Protein AF-A0A174TCC6-F1 (afdb_monomer)

pLDDT: mean 84.64, std 13.44, range [35.47, 97.88]

Nearest PDB structures (foldseek):
  8btk-assembly1_BS  TM=2.801E-01  e=3.311E-01  Oryctolagus cuniculus
  1wr2-assembly1_A  TM=2.399E-01  e=1.224E+00  Pyrococcus horikoshii OT3
  7bqx-assembly1_5  TM=3.306E-01  e=7.983E+00  Human herpesvirus 4 strain B95-8

Solvent-accessible surface area (backbone atoms only — not comparable to full-atom values): 10602 Å² total; per-residue (Å²): 144,73,62,69,66,56,52,54,51,49,55,50,49,54,50,53,50,55,52,49,53,52,51,51,59,67,66,42,86,86,60,52,86,79,55,47,64,57,47,52,52,54,44,51,55,48,34,35,75,72,63,78,37,78,75,85,66,46,51,38,35,44,38,27,38,45,27,50,76,91,37,78,51,90,67,71,50,74,44,72,22,74,46,73,69,54,31,50,55,53,47,52,52,54,48,52,55,51,46,44,72,76,41,72,90,57,93,71,64,67,53,75,44,75,54,83,48,92,79,46,43,32,31,36,32,41,38,34,23,78,92,76,71,44,75,50,80,46,76,42,61,47,67,65,61,43,48,53,54,41,62,66,45,56,82,71,31,44,31,40,37,36,30,39,22,45,30,94,88,23,53,80,19,60,72,44,75,48,72,61,83,76,76,83,124

Radius of gyration: 23.45 Å; Cα contacts (8 Å, |Δi|>4): 254; chains: 1; bounding box: 63×39×65 Å

Sequence (185 aa):
MTNTNNFIELNRRYLIDDMIDSIELCLSHHIDKQTRPKLYNELSEKLCKWGVTKRSIPLIEYCFKLYINDKACFGNFNVKAENVEEAYDVAYTTLASKLSGILPNIDIPYYVEAVNEEGYPRYRVLSYNSEKDEKECFITSDHTEARVKYDELDGESDTIALFIQTSHEAGWSVLKHRLANRVKF

Secondary structure (DSSP, 8-state):
--HHHHHHHHHHHHHHHHHHHHHHHHH-TTS-TTTHHHHHHHHHHHHHHTTSS---PPPEEEEEEEEETTEEEEEEEEEEESSHHHHHHHHHHHHHHHHHHH-TT----EEEEE---TT-SEEEEEEEETTTTEEEEEEES-HHHHHHHHHHHHTT-SEEEEEEESSTTSPPEEEEEEE------

Structure (mmCIF, N/CA/C/O backbone):
data_AF-A0A174TCC6-F1
#
_entry.id   AF-A0A174TCC6-F1
#
loop_
_atom_site.group_PDB
_atom_site.id
_atom_site.type_symbol
_atom_site.label_atom_id
_atom_site.label_alt_id
_atom_site.label_comp_id
_atom_site.label_asym_id
_atom_site.label_entity_id
_atom_site.label_seq_id
_atom_site.pdbx_PDB_ins_code
_atom_site.Cartn_x
_atom_site.Cartn_y
_atom_site.Cartn_z
_atom_site.occupancy
_atom_site.B_iso_or_equiv
_atom_site.auth_seq_id
_atom_site.auth_comp_id
_atom_site.auth_asym_id
_atom_site.auth_atom_id
_atom_site.pdbx_PDB_model_num
ATOM 1 N N . MET A 1 1 ? -37.686 26.139 -18.039 1.00 42.94 1 MET A N 1
ATOM 2 C CA . MET A 1 1 ? -36.834 25.017 -17.584 1.00 42.94 1 MET A CA 1
ATOM 3 C C . MET A 1 1 ? -36.269 24.282 -18.803 1.00 42.94 1 MET A C 1
ATOM 5 O O . MET A 1 1 ? -36.718 23.190 -19.110 1.00 42.94 1 MET A O 1
ATOM 9 N N . THR A 1 2 ? -35.320 24.883 -19.530 1.00 49.66 2 THR A N 1
ATOM 10 C CA . THR A 1 2 ? -34.856 24.353 -20.838 1.00 49.66 2 THR A CA 1
ATOM 11 C C . THR A 1 2 ? -33.330 24.332 -21.009 1.00 49.66 2 THR A C 1
ATOM 13 O O . THR A 1 2 ? -32.848 23.876 -22.036 1.00 49.66 2 THR A O 1
ATOM 16 N N . ASN A 1 3 ? -32.548 24.769 -20.013 1.00 56.06 3 ASN A N 1
ATOM 17 C CA . ASN A 1 3 ? -31.092 24.937 -20.163 1.00 56.06 3 ASN A CA 1
ATOM 18 C C . ASN A 1 3 ? -30.240 23.745 -19.699 1.00 56.06 3 ASN A C 1
ATOM 20 O O . ASN A 1 3 ? -29.149 23.544 -20.222 1.00 56.06 3 ASN A O 1
ATOM 24 N N . THR A 1 4 ? -30.713 22.927 -18.756 1.00 52.50 4 THR A N 1
ATOM 25 C CA . THR A 1 4 ? -29.888 21.856 -18.165 1.00 52.50 4 THR A CA 1
ATOM 26 C C . THR A 1 4 ? -29.689 20.673 -19.117 1.00 52.50 4 THR A C 1
ATOM 28 O O . THR A 1 4 ? -28.592 20.130 -19.201 1.00 52.50 4 THR A O 1
ATOM 31 N N . ASN A 1 5 ? -30.715 20.320 -19.899 1.00 54.84 5 ASN A N 1
ATOM 32 C CA . ASN A 1 5 ? -30.642 19.212 -20.859 1.00 54.84 5 ASN A CA 1
ATOM 33 C C . ASN A 1 5 ? -29.718 19.533 -22.044 1.00 54.84 5 ASN A C 1
ATOM 35 O O . ASN A 1 5 ? -28.930 18.682 -22.444 1.00 54.84 5 ASN A O 1
ATOM 39 N N . ASN A 1 6 ? -29.737 20.779 -22.535 1.00 59.03 6 ASN A N 1
ATOM 40 C CA . ASN A 1 6 ? -28.830 21.227 -23.596 1.00 59.03 6 ASN A CA 1
ATOM 41 C C . ASN A 1 6 ? -27.367 21.248 -23.134 1.00 59.03 6 ASN A C 1
ATOM 43 O O . ASN A 1 6 ? -26.487 20.892 -23.909 1.00 59.03 6 ASN A O 1
ATOM 47 N N . PHE A 1 7 ? -27.095 21.617 -21.877 1.00 49.97 7 PHE A N 1
ATOM 48 C CA . PHE A 1 7 ? -25.739 21.607 -21.318 1.00 49.97 7 PHE A CA 1
ATOM 49 C C . PHE A 1 7 ? -25.192 20.182 -21.143 1.00 49.97 7 PHE A C 1
ATOM 51 O O . PHE A 1 7 ? -24.030 19.922 -21.446 1.00 49.97 7 PHE A O 1
ATOM 58 N N . ILE A 1 8 ? -26.022 19.237 -20.692 1.00 56.16 8 ILE A N 1
ATOM 59 C CA . ILE A 1 8 ? -25.628 17.826 -20.550 1.00 56.16 8 ILE A CA 1
ATOM 60 C C . ILE A 1 8 ? -25.367 17.190 -21.923 1.00 56.16 8 ILE A C 1
ATOM 62 O O . ILE A 1 8 ? -24.377 16.475 -22.082 1.00 56.16 8 ILE A O 1
ATOM 66 N N . GLU A 1 9 ? -26.207 17.466 -22.926 1.00 59.62 9 GLU A N 1
ATOM 67 C CA . GLU A 1 9 ? -25.978 16.978 -24.291 1.00 59.62 9 GLU A CA 1
ATOM 68 C C . GLU A 1 9 ? -24.736 17.588 -24.945 1.00 59.62 9 GLU A C 1
ATOM 70 O O . GLU A 1 9 ? -23.973 16.850 -25.570 1.00 59.62 9 GLU A O 1
ATOM 75 N N . LEU A 1 10 ? -24.496 18.896 -24.777 1.00 58.41 10 LEU A N 1
ATOM 76 C CA . LEU A 1 10 ? -23.284 19.543 -25.288 1.00 58.41 10 LEU A CA 1
ATOM 77 C C . LEU A 1 10 ? -22.037 18.875 -24.705 1.00 58.41 10 LEU A C 1
ATOM 79 O O . LEU A 1 10 ? -21.156 18.467 -25.452 1.00 58.41 10 LEU A O 1
ATOM 83 N N . ASN A 1 11 ? -21.989 18.704 -23.380 1.00 63.28 11 ASN A N 1
ATOM 84 C CA . ASN A 1 11 ? -20.844 18.089 -22.707 1.00 63.28 11 ASN A CA 1
ATOM 85 C C . ASN A 1 11 ? -20.627 16.629 -23.121 1.00 63.28 11 ASN A C 1
ATOM 87 O O . ASN A 1 11 ? -19.485 16.192 -23.231 1.00 63.28 11 ASN A O 1
ATOM 91 N N . ARG A 1 12 ? -21.700 15.873 -23.395 1.00 64.81 12 ARG A N 1
ATOM 92 C CA . ARG A 1 12 ? -21.578 14.517 -23.948 1.00 64.81 12 ARG A CA 1
ATOM 93 C C . ARG A 1 12 ? -20.988 14.517 -25.353 1.00 64.81 12 ARG A C 1
ATOM 95 O O . ARG A 1 12 ? -20.140 13.677 -25.625 1.00 64.81 12 ARG A O 1
ATOM 102 N N . ARG A 1 13 ? -21.418 15.431 -26.229 1.00 72.25 13 ARG A N 1
ATOM 103 C CA . ARG A 1 13 ? -20.867 15.538 -27.589 1.00 72.25 13 ARG A CA 1
ATOM 104 C C . ARG A 1 13 ? -19.396 15.934 -27.564 1.00 72.25 13 ARG A C 1
ATOM 106 O O . ARG A 1 13 ? -18.597 15.223 -28.148 1.00 72.25 13 ARG A O 1
ATOM 113 N N . TYR A 1 14 ? -19.028 16.946 -26.776 1.00 75.00 14 TYR A N 1
ATOM 114 C CA . TYR A 1 14 ? -17.624 17.340 -26.610 1.00 75.00 14 TYR A CA 1
ATOM 115 C C . TYR A 1 14 ? -16.736 16.205 -26.098 1.00 75.00 14 TYR A C 1
ATOM 117 O O . TYR A 1 14 ? -15.613 16.052 -26.566 1.00 75.00 14 TYR A O 1
ATOM 125 N N . LEU A 1 15 ? -17.231 15.403 -25.150 1.00 76.50 15 LEU A N 1
ATOM 126 C CA . LEU A 1 15 ? -16.491 14.244 -24.658 1.00 76.50 15 LEU A CA 1
ATOM 127 C C . LEU A 1 15 ? -16.302 13.190 -25.757 1.00 76.50 15 LEU A C 1
ATOM 129 O O . LEU A 1 15 ? -15.210 12.655 -25.895 1.00 76.50 15 LEU A O 1
ATOM 133 N N . ILE A 1 16 ? -17.347 12.898 -26.535 1.00 82.12 16 ILE A N 1
ATOM 134 C CA . ILE A 1 16 ? -17.282 11.929 -27.637 1.00 82.12 16 ILE A CA 1
ATOM 135 C C . ILE A 1 16 ? -16.337 12.418 -28.744 1.00 82.12 16 ILE A C 1
ATOM 137 O O . ILE A 1 16 ? -15.547 11.623 -29.246 1.00 82.12 16 ILE A O 1
ATOM 141 N N . ASP A 1 17 ? -16.374 13.704 -29.082 1.00 85.25 17 ASP A N 1
ATOM 142 C CA . ASP A 1 17 ? -15.508 14.289 -30.107 1.00 85.25 17 ASP A CA 1
ATOM 143 C C . ASP A 1 17 ? -14.031 14.264 -29.657 1.00 85.25 17 ASP A C 1
ATOM 145 O O . ASP A 1 17 ? -13.185 13.765 -30.394 1.00 85.25 17 ASP A O 1
ATOM 149 N N . ASP A 1 18 ? -13.715 14.644 -28.407 1.00 82.81 18 ASP A N 1
ATOM 150 C CA . ASP A 1 18 ? -12.348 14.522 -27.851 1.00 82.81 18 ASP A CA 1
ATOM 151 C C . ASP A 1 18 ? -11.865 13.060 -27.805 1.00 82.81 18 ASP A C 1
ATOM 153 O O . ASP A 1 18 ? -10.677 12.780 -28.009 1.00 82.81 18 ASP A O 1
ATOM 157 N N . MET A 1 19 ? -12.778 12.110 -27.565 1.00 85.25 19 MET A N 1
ATOM 158 C CA . MET A 1 19 ? -12.474 10.679 -27.631 1.00 85.25 19 MET A CA 1
ATOM 159 C C . MET A 1 19 ? -12.075 10.244 -29.038 1.00 85.25 19 MET A C 1
ATOM 161 O O . MET A 1 19 ? -11.053 9.571 -29.196 1.00 85.25 19 MET A O 1
ATOM 165 N N . ILE A 1 20 ? -12.858 10.633 -30.043 1.00 87.25 20 ILE A N 1
ATOM 166 C CA . ILE A 1 20 ? -12.605 10.309 -31.449 1.00 87.25 20 ILE A CA 1
ATOM 167 C C . ILE A 1 20 ? -11.292 10.947 -31.902 1.00 87.25 20 ILE A C 1
ATOM 169 O O . ILE A 1 20 ? -10.404 10.222 -32.349 1.00 87.25 20 ILE A O 1
ATOM 173 N N . ASP A 1 21 ? -11.115 12.250 -31.677 1.00 87.31 21 ASP A N 1
ATOM 174 C CA . ASP A 1 21 ? -9.924 13.000 -32.089 1.00 87.31 21 ASP A CA 1
ATOM 175 C C . ASP A 1 21 ? -8.639 12.388 -31.515 1.00 87.31 21 ASP A C 1
ATOM 177 O O . ASP A 1 21 ? -7.636 12.224 -32.213 1.00 87.31 21 ASP A O 1
ATOM 181 N N . SER A 1 22 ? -8.663 11.990 -30.240 1.00 84.94 22 SER A N 1
ATOM 182 C CA . SER A 1 22 ? -7.502 11.384 -29.574 1.00 84.94 22 SER A CA 1
ATOM 183 C C . SER A 1 22 ? -7.133 10.015 -30.154 1.00 84.94 22 SER A C 1
ATOM 185 O O . SER A 1 22 ? -5.950 9.669 -30.236 1.00 84.94 22 SER A O 1
ATOM 187 N N . ILE A 1 23 ? -8.135 9.222 -30.546 1.00 86.44 23 ILE A N 1
ATOM 188 C CA . ILE A 1 23 ? -7.934 7.904 -31.156 1.00 86.44 23 ILE A CA 1
ATOM 189 C C . ILE A 1 23 ? -7.450 8.065 -32.599 1.00 86.44 23 ILE A C 1
ATOM 191 O O . ILE A 1 23 ? -6.465 7.432 -32.981 1.00 86.44 23 ILE A O 1
ATOM 195 N N . GLU A 1 24 ? -8.090 8.930 -33.385 1.00 88.25 24 GLU A N 1
ATOM 196 C CA . GLU A 1 24 ? -7.703 9.215 -34.769 1.00 88.25 24 GLU A CA 1
ATOM 197 C C . GLU A 1 24 ? -6.281 9.767 -34.854 1.00 88.25 24 GLU A C 1
ATOM 199 O O . GLU A 1 24 ? -5.495 9.328 -35.699 1.00 88.25 24 GLU A O 1
ATOM 204 N N . LEU A 1 25 ? -5.905 10.651 -33.924 1.00 85.12 25 LEU A N 1
ATOM 205 C CA . LEU A 1 25 ? -4.543 11.153 -33.822 1.00 85.12 25 LEU A CA 1
ATOM 206 C C . LEU A 1 25 ? -3.553 10.001 -33.614 1.00 85.12 25 LEU A C 1
ATOM 208 O O . LEU A 1 25 ? -2.578 9.905 -34.350 1.00 85.12 25 LEU A O 1
ATOM 212 N N . CYS A 1 26 ? -3.816 9.068 -32.695 1.00 81.88 26 CYS A N 1
ATOM 213 C CA . CYS A 1 26 ? -2.933 7.914 -32.481 1.00 81.88 26 CYS A CA 1
ATOM 214 C C . CYS A 1 26 ? -2.844 6.972 -33.695 1.00 81.88 26 CYS A C 1
ATOM 216 O O . CYS A 1 26 ? -1.808 6.334 -33.902 1.00 81.88 26 CYS A O 1
ATOM 218 N N . LEU A 1 27 ? -3.909 6.879 -34.495 1.00 82.06 27 LEU A N 1
ATOM 219 C CA . LEU A 1 27 ? -3.980 6.033 -35.692 1.00 82.06 27 LEU A CA 1
ATOM 220 C C . LEU A 1 27 ? -3.403 6.702 -36.951 1.00 82.06 27 LEU A C 1
ATOM 222 O O . LEU A 1 27 ? -3.211 6.028 -37.965 1.00 82.06 27 LEU A O 1
ATOM 226 N N . SER A 1 28 ? -3.089 7.999 -36.899 1.00 83.69 28 SER A N 1
ATOM 227 C CA . SER A 1 28 ? -2.609 8.753 -38.055 1.00 83.69 28 SER A CA 1
ATOM 228 C C . SER A 1 28 ? -1.278 8.218 -38.602 1.00 83.69 28 SER A C 1
ATOM 230 O O . SER A 1 28 ? -0.259 8.112 -37.911 1.00 83.69 28 SER A O 1
ATOM 232 N N . HIS A 1 29 ? -1.264 7.924 -39.905 1.00 68.31 29 HIS A N 1
ATOM 233 C CA . HIS A 1 29 ? -0.094 7.396 -40.612 1.00 68.31 29 HIS A CA 1
ATOM 234 C C . HIS A 1 29 ? 1.051 8.411 -40.761 1.00 68.31 29 HIS A C 1
ATOM 236 O O . HIS A 1 29 ? 2.173 8.012 -41.074 1.00 68.31 29 HIS A O 1
ATOM 242 N N . HIS A 1 30 ? 0.793 9.697 -40.509 1.00 76.38 30 HIS A N 1
ATOM 243 C CA . HIS A 1 30 ? 1.777 10.778 -40.631 1.00 76.38 30 HIS A CA 1
ATOM 244 C C . HIS A 1 30 ? 2.646 10.974 -39.384 1.00 76.38 30 HIS A C 1
ATOM 246 O O . HIS A 1 30 ? 3.560 11.795 -39.396 1.00 76.38 30 HIS A O 1
ATOM 252 N N . ILE A 1 31 ? 2.385 10.223 -38.313 1.00 75.12 31 ILE A N 1
ATOM 253 C CA . ILE A 1 31 ? 3.112 10.358 -37.051 1.00 75.12 31 ILE A CA 1
ATOM 254 C C . ILE A 1 31 ? 4.398 9.553 -37.103 1.00 75.12 31 ILE A C 1
ATOM 256 O O . ILE A 1 31 ? 4.379 8.339 -37.344 1.00 75.12 31 ILE A O 1
ATOM 260 N N . ASP A 1 32 ? 5.512 10.230 -36.842 1.00 78.38 32 ASP A N 1
ATOM 261 C CA . ASP A 1 32 ? 6.829 9.619 -36.811 1.00 78.38 32 ASP A CA 1
ATOM 262 C C . ASP A 1 32 ? 6.957 8.583 -35.675 1.00 78.38 32 ASP A C 1
ATOM 264 O O . ASP A 1 32 ? 6.215 8.569 -34.687 1.00 78.38 32 ASP A O 1
ATOM 268 N N . LYS A 1 33 ? 7.930 7.679 -35.823 1.00 71.31 33 LYS A N 1
ATOM 269 C CA . LYS A 1 33 ? 8.137 6.570 -34.881 1.00 71.31 33 LYS A CA 1
ATOM 270 C C . LYS A 1 33 ? 8.533 7.021 -33.468 1.00 71.31 33 LYS A C 1
ATOM 272 O O . LYS A 1 33 ? 8.337 6.237 -32.545 1.00 71.31 33 LYS A O 1
ATOM 277 N N . GLN A 1 34 ? 9.083 8.223 -33.283 1.00 75.50 34 GLN A N 1
ATOM 278 C CA . GLN A 1 34 ? 9.517 8.725 -31.973 1.00 75.50 34 GLN A CA 1
ATOM 279 C C . GLN A 1 34 ? 8.387 9.434 -31.215 1.00 75.50 34 GLN A C 1
ATOM 281 O O . GLN A 1 34 ? 8.346 9.380 -29.985 1.00 75.50 34 GLN A O 1
ATOM 286 N N . THR A 1 35 ? 7.443 10.051 -31.927 1.00 77.12 35 THR A N 1
ATOM 287 C CA . THR A 1 35 ? 6.287 10.745 -31.331 1.00 77.12 35 THR A CA 1
ATOM 288 C C . THR A 1 35 ? 5.148 9.788 -30.981 1.00 77.12 35 THR A C 1
ATOM 290 O O . THR A 1 35 ? 4.443 9.985 -29.991 1.00 77.12 35 THR A O 1
ATOM 293 N N . ARG A 1 36 ? 5.001 8.695 -31.737 1.00 78.31 36 ARG A N 1
ATOM 294 C CA . ARG A 1 36 ? 3.917 7.718 -31.559 1.00 78.31 36 ARG A CA 1
ATOM 295 C C . ARG A 1 36 ? 3.802 7.139 -30.134 1.00 78.31 36 ARG A C 1
ATOM 297 O O . ARG A 1 36 ? 2.688 7.123 -29.618 1.00 78.31 36 ARG A O 1
ATOM 304 N N . PRO A 1 37 ? 4.885 6.727 -29.444 1.00 74.00 37 PRO A N 1
ATOM 305 C CA . PRO A 1 37 ? 4.787 6.234 -28.066 1.00 74.00 37 PRO A CA 1
ATOM 306 C C . PRO A 1 37 ? 4.239 7.268 -27.072 1.00 74.00 37 PRO A C 1
ATOM 308 O O . PRO A 1 37 ? 3.506 6.902 -26.158 1.00 74.00 37 PRO A O 1
ATOM 311 N N . LYS A 1 38 ? 4.555 8.559 -27.255 1.00 79.44 38 LYS A N 1
ATOM 312 C CA . LYS A 1 38 ? 4.066 9.633 -26.375 1.00 79.44 38 LYS A CA 1
ATOM 313 C C . LYS A 1 38 ? 2.553 9.803 -26.498 1.00 79.44 38 LYS A C 1
ATOM 315 O O . LYS A 1 38 ? 1.867 9.849 -25.485 1.00 79.44 38 LYS A O 1
ATOM 320 N N . LEU A 1 39 ? 2.036 9.777 -27.725 1.00 82.94 39 LEU A N 1
ATOM 321 C CA . LEU A 1 39 ? 0.598 9.868 -27.989 1.00 82.94 39 LEU A CA 1
ATOM 322 C C . LEU A 1 39 ? -0.177 8.669 -27.438 1.00 82.94 39 LEU A C 1
ATOM 324 O O . LEU A 1 39 ? -1.245 8.845 -26.862 1.00 82.94 39 LEU A O 1
ATOM 328 N N . TYR A 1 40 ? 0.378 7.456 -27.531 1.00 81.00 40 TYR A N 1
ATOM 329 C CA . TYR A 1 40 ? -0.237 6.288 -26.893 1.00 81.00 40 TYR A CA 1
ATOM 330 C C . TYR A 1 40 ? -0.268 6.397 -25.363 1.00 81.00 40 TYR A C 1
ATOM 332 O O . TYR A 1 40 ? -1.247 5.970 -24.752 1.00 81.00 40 TYR A O 1
ATOM 340 N N . ASN A 1 41 ? 0.755 6.989 -24.736 1.00 75.81 41 ASN A N 1
ATOM 341 C CA . ASN A 1 41 ? 0.737 7.254 -23.294 1.00 75.81 41 ASN A CA 1
ATOM 342 C C . ASN A 1 41 ? -0.342 8.282 -22.926 1.00 75.81 41 ASN A C 1
ATOM 344 O O . ASN A 1 41 ? -1.115 8.043 -22.000 1.00 75.81 41 ASN A O 1
ATOM 348 N N . GLU A 1 42 ? -0.451 9.377 -23.679 1.00 82.56 42 GLU A N 1
ATOM 349 C CA . GLU A 1 42 ? -1.495 10.393 -23.487 1.00 82.56 42 GLU A CA 1
ATOM 350 C C . GLU A 1 42 ? -2.904 9.809 -23.678 1.00 82.56 42 GLU A C 1
ATOM 352 O O . GLU A 1 42 ? -3.793 10.039 -22.853 1.00 82.56 42 GLU A O 1
ATOM 357 N N . LEU A 1 43 ? -3.109 8.989 -24.715 1.00 85.06 43 LEU A N 1
ATOM 358 C CA . LEU A 1 43 ? -4.369 8.280 -24.939 1.00 85.06 43 LEU A CA 1
ATOM 359 C C . LEU A 1 43 ? -4.670 7.309 -23.793 1.00 85.06 43 LEU A C 1
ATOM 361 O O . LEU A 1 43 ? -5.807 7.247 -23.339 1.00 85.06 43 LEU A O 1
ATOM 365 N N . SER A 1 44 ? -3.673 6.582 -23.287 1.00 77.50 44 SER A N 1
ATOM 366 C CA . SER A 1 44 ? -3.836 5.679 -22.140 1.00 77.50 44 SER A CA 1
ATOM 367 C C . SER A 1 44 ? -4.302 6.426 -20.884 1.00 77.50 44 SER A C 1
ATOM 369 O O . SER A 1 44 ? -5.219 5.979 -20.190 1.00 77.50 44 SER A O 1
ATOM 371 N N . GLU A 1 45 ? -3.746 7.612 -20.617 1.00 77.12 45 GLU A N 1
ATOM 372 C CA . GLU A 1 45 ? -4.213 8.471 -19.526 1.00 77.12 45 GLU A CA 1
ATOM 373 C C . GLU A 1 45 ? -5.647 8.964 -19.737 1.00 77.12 45 GLU A C 1
ATOM 375 O O . GLU A 1 45 ? -6.439 8.966 -18.790 1.00 77.12 45 GLU A O 1
ATOM 380 N N . LYS A 1 46 ? -6.002 9.360 -20.966 1.00 83.00 46 LYS A N 1
ATOM 381 C CA . LYS A 1 46 ? -7.373 9.758 -21.313 1.00 83.00 46 LYS A CA 1
ATOM 382 C C . LYS A 1 46 ? -8.357 8.593 -21.161 1.00 83.00 46 LYS A C 1
ATOM 384 O O . LYS A 1 46 ? -9.392 8.770 -20.528 1.00 83.00 46 LYS A O 1
ATOM 389 N N . LEU A 1 47 ? -8.006 7.390 -21.618 1.00 82.06 47 LEU A N 1
ATOM 390 C CA . LEU A 1 47 ? -8.810 6.172 -21.450 1.00 82.06 47 LEU A CA 1
ATOM 391 C C . LEU A 1 47 ? -9.064 5.844 -19.971 1.00 82.06 47 LEU A C 1
ATOM 393 O O . LEU A 1 47 ? -10.171 5.423 -19.627 1.00 82.06 47 LEU A O 1
ATOM 397 N N . CYS A 1 48 ? -8.085 6.106 -19.096 1.00 72.69 48 CYS A N 1
ATOM 398 C CA . CYS A 1 48 ? -8.268 5.989 -17.649 1.00 72.69 48 CYS A CA 1
ATOM 399 C C . CYS A 1 48 ? -9.260 7.031 -17.109 1.00 72.69 48 CYS A C 1
ATOM 401 O O . CYS A 1 48 ? -10.139 6.694 -16.320 1.00 72.69 48 CYS A O 1
ATOM 403 N N . LYS A 1 49 ? -9.158 8.293 -17.552 1.00 75.06 49 LYS A N 1
ATOM 404 C CA . LYS A 1 49 ? -10.086 9.375 -17.160 1.00 75.06 49 LYS A CA 1
ATOM 405 C C . LYS A 1 49 ? -11.512 9.134 -17.659 1.00 75.06 49 LYS A C 1
ATOM 407 O O . LYS A 1 49 ? -12.463 9.469 -16.962 1.00 75.06 49 LYS A O 1
ATOM 412 N N . TRP A 1 50 ? -11.663 8.538 -18.839 1.00 82.12 50 TRP A N 1
ATOM 413 C CA . TRP A 1 50 ? -12.958 8.157 -19.408 1.00 82.12 50 TRP A CA 1
ATOM 414 C C . TRP A 1 50 ? -13.535 6.872 -18.799 1.00 82.12 50 TRP A C 1
ATOM 416 O O . TRP A 1 50 ? -14.637 6.469 -19.162 1.00 82.12 50 TRP A O 1
ATOM 426 N N . GLY A 1 51 ? -12.806 6.209 -17.893 1.00 71.19 51 GLY A N 1
ATOM 427 C CA . GLY A 1 51 ? -13.243 4.971 -17.247 1.00 71.19 51 GLY A CA 1
ATOM 428 C C . GLY A 1 51 ? -13.285 3.756 -18.179 1.00 71.19 51 GLY A C 1
ATOM 429 O O . GLY A 1 51 ? -13.855 2.731 -17.808 1.00 71.19 51 GLY A O 1
ATOM 430 N N . VAL A 1 52 ? -12.693 3.852 -19.377 1.00 79.38 52 VAL A N 1
ATOM 431 C CA . VAL A 1 52 ? -12.609 2.747 -20.348 1.00 79.38 52 VAL A CA 1
ATOM 432 C C . VAL A 1 52 ? -11.615 1.699 -19.861 1.00 79.38 52 VAL A C 1
ATOM 434 O O . VAL A 1 52 ? -11.871 0.498 -19.930 1.00 79.38 52 VAL A O 1
ATOM 437 N N . THR A 1 53 ? -10.487 2.158 -19.329 1.00 69.94 53 THR A N 1
ATOM 438 C CA . THR A 1 53 ? -9.517 1.321 -18.632 1.00 69.94 53 THR A CA 1
ATOM 439 C C . THR A 1 53 ? -9.447 1.768 -17.180 1.00 69.94 53 THR A C 1
ATOM 441 O O . THR A 1 53 ? -9.565 2.949 -16.863 1.00 69.94 53 THR A O 1
ATOM 444 N N . LYS A 1 54 ? -9.263 0.825 -16.259 1.00 63.12 54 LYS A N 1
ATOM 445 C CA . LYS A 1 54 ? -8.842 1.183 -14.905 1.00 63.12 54 LYS A CA 1
ATOM 446 C C . LYS A 1 54 ? -7.333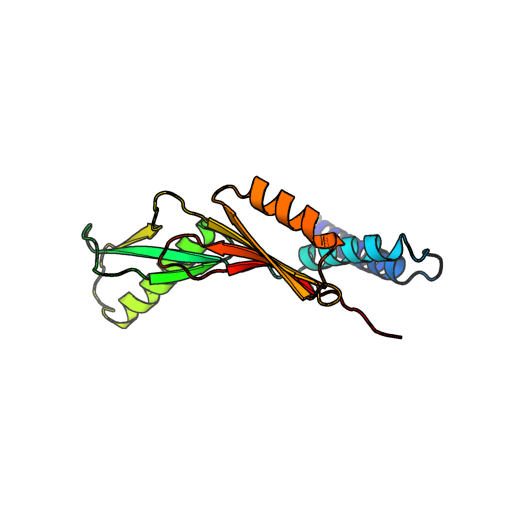 1.369 -14.946 1.00 63.12 54 LYS A C 1
ATOM 448 O O . LYS A 1 54 ? -6.641 0.533 -15.533 1.00 63.12 54 LYS A O 1
ATOM 453 N N . ARG A 1 55 ? -6.807 2.422 -14.308 1.00 58.97 55 ARG A N 1
ATOM 454 C CA . ARG A 1 55 ? -5.385 2.396 -13.950 1.00 58.97 55 ARG A CA 1
ATOM 455 C C . ARG A 1 55 ? -5.179 1.114 -13.148 1.00 58.97 55 ARG A C 1
ATOM 457 O O . ARG A 1 55 ? -5.911 0.849 -12.201 1.00 58.97 55 ARG A O 1
ATOM 464 N N . SER A 1 56 ? -4.199 0.317 -13.552 1.00 66.25 56 SER A N 1
ATOM 465 C CA . SER A 1 56 ? -3.643 -0.736 -12.709 1.00 66.25 56 SER A CA 1
ATOM 466 C C . SER A 1 56 ? -2.869 -0.036 -11.592 1.00 66.2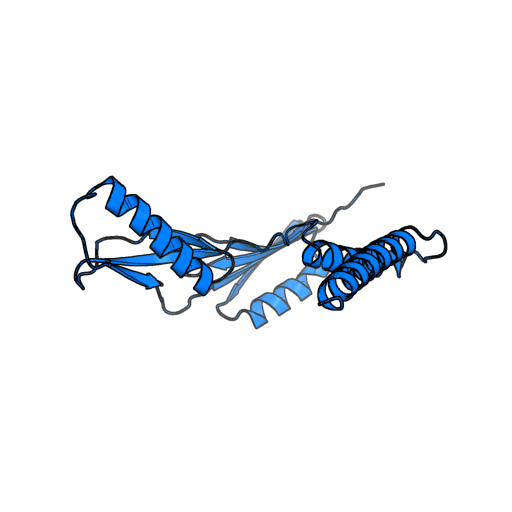5 56 SER A C 1
ATOM 468 O O . SER A 1 56 ? -1.639 0.007 -11.622 1.00 66.25 56 SER A O 1
ATOM 470 N N . ILE A 1 57 ? -3.581 0.616 -10.672 1.00 71.12 57 ILE A N 1
ATOM 471 C CA . ILE A 1 57 ? -2.960 1.184 -9.485 1.00 71.12 57 ILE A CA 1
ATOM 472 C C . ILE A 1 57 ? -2.500 -0.019 -8.664 1.00 71.12 57 ILE A C 1
ATOM 474 O O . ILE A 1 57 ? -3.301 -0.926 -8.410 1.00 71.12 57 ILE A O 1
ATOM 478 N N . PRO A 1 58 ? -1.202 -0.117 -8.349 1.00 82.44 58 PRO A N 1
ATOM 479 C CA . PRO A 1 58 ? -0.727 -1.257 -7.602 1.00 82.44 58 PRO A CA 1
ATOM 480 C C . PRO A 1 58 ? -1.354 -1.254 -6.213 1.00 82.44 58 PRO A C 1
ATOM 482 O O . PRO A 1 58 ? -1.297 -0.252 -5.504 1.00 82.44 58 PRO A O 1
ATOM 485 N N . LEU A 1 59 ? -1.947 -2.383 -5.830 1.00 91.31 59 LEU A N 1
ATOM 486 C CA . LEU A 1 59 ? -2.486 -2.542 -4.489 1.00 91.31 59 LEU A CA 1
ATOM 487 C C . LEU A 1 59 ? -1.347 -2.834 -3.516 1.00 91.31 59 LEU A C 1
ATOM 489 O O . LEU A 1 59 ? -0.588 -3.791 -3.697 1.00 91.31 59 LEU A O 1
ATOM 493 N N . ILE A 1 60 ? -1.270 -2.016 -2.478 1.00 95.12 60 ILE A N 1
ATOM 494 C CA . ILE A 1 60 ? -0.315 -2.108 -1.388 1.00 95.12 60 ILE A CA 1
ATOM 495 C C . ILE A 1 60 ? -0.973 -2.876 -0.248 1.00 95.12 60 ILE A C 1
ATOM 497 O O . ILE A 1 60 ? -2.122 -2.622 0.114 1.00 95.12 60 ILE A O 1
ATOM 501 N N . GLU A 1 61 ? -0.253 -3.847 0.300 1.00 97.06 61 GLU A N 1
ATOM 502 C CA . GLU A 1 61 ? -0.673 -4.541 1.509 1.00 97.06 61 GLU A CA 1
ATOM 503 C C . GLU A 1 61 ? -0.388 -3.682 2.743 1.00 97.06 61 GLU A C 1
ATOM 505 O O . GLU A 1 61 ? 0.757 -3.318 2.990 1.00 97.06 61 GLU A O 1
ATOM 510 N N . TYR A 1 62 ? -1.436 -3.387 3.509 1.00 96.94 62 TYR A N 1
ATOM 511 C CA . TYR A 1 62 ? -1.401 -2.668 4.777 1.00 96.94 62 TYR A CA 1
ATOM 512 C C . TYR A 1 62 ? -1.770 -3.610 5.916 1.00 96.94 62 TYR A C 1
ATOM 514 O O . TYR A 1 62 ? -2.690 -4.417 5.787 1.00 96.94 62 TYR A O 1
ATOM 522 N N . CYS A 1 63 ? -1.073 -3.473 7.037 1.00 96.62 63 CYS A N 1
ATOM 523 C CA . CYS A 1 63 ? -1.247 -4.284 8.234 1.00 96.62 63 CYS A CA 1
ATOM 524 C C . CYS A 1 63 ? -1.922 -3.450 9.333 1.00 96.62 63 CYS A C 1
ATOM 526 O O . CYS A 1 63 ? -1.504 -2.320 9.593 1.00 96.62 63 CYS A O 1
ATOM 528 N N . PHE A 1 64 ? -2.953 -3.999 9.975 1.00 96.94 64 PHE A N 1
ATOM 529 C CA . PHE A 1 64 ? -3.758 -3.312 10.984 1.00 96.94 64 PHE A CA 1
ATOM 530 C C . PHE A 1 64 ? -3.886 -4.121 12.275 1.00 96.94 64 PHE A C 1
ATOM 532 O O . PHE A 1 64 ? -4.076 -5.340 12.252 1.00 96.94 64 PHE A O 1
ATOM 539 N N . LYS A 1 65 ? -3.886 -3.402 13.401 1.00 95.94 65 LYS A N 1
ATOM 540 C CA . LYS A 1 65 ? -4.338 -3.889 14.708 1.00 95.94 65 LYS A CA 1
ATOM 541 C C . LYS A 1 65 ? -5.829 -3.632 14.868 1.00 95.94 65 LYS A C 1
ATOM 543 O O . LYS A 1 65 ? -6.313 -2.554 14.529 1.00 95.94 65 LYS A O 1
ATOM 548 N N . LEU A 1 66 ? -6.545 -4.609 15.418 1.00 95.19 66 LEU A N 1
ATOM 549 C CA . LEU A 1 66 ? -7.960 -4.487 15.769 1.00 95.19 66 LEU A CA 1
ATOM 550 C C . LEU A 1 66 ? -8.112 -4.164 17.255 1.00 95.19 66 LEU A C 1
ATOM 552 O O . LEU A 1 66 ? -7.554 -4.858 18.104 1.00 95.19 66 LEU A O 1
ATOM 556 N N . TYR A 1 67 ? -8.946 -3.179 17.560 1.00 94.88 67 TYR A N 1
ATOM 557 C CA . TYR A 1 67 ? -9.374 -2.854 18.911 1.00 94.88 67 TYR A CA 1
ATOM 558 C C . TYR A 1 67 ? -10.872 -3.088 19.042 1.00 94.88 67 TYR A C 1
ATOM 560 O O . TYR A 1 67 ? -11.653 -2.666 18.193 1.00 94.88 67 TYR A O 1
ATOM 568 N N . ILE A 1 68 ? -11.267 -3.756 20.121 1.00 92.19 68 ILE A N 1
ATOM 569 C CA . ILE A 1 68 ? -12.665 -3.970 20.498 1.00 92.19 68 ILE A CA 1
ATOM 570 C C . ILE A 1 68 ? -12.836 -3.433 21.913 1.00 92.19 68 ILE A C 1
ATOM 572 O O . ILE A 1 68 ? -12.105 -3.855 22.811 1.00 92.19 68 ILE A O 1
ATOM 576 N N . ASN A 1 69 ? -13.794 -2.526 22.126 1.00 90.62 69 ASN A N 1
ATOM 577 C CA . ASN A 1 69 ? -13.991 -1.848 23.415 1.00 90.62 69 ASN A CA 1
ATOM 578 C C . ASN A 1 69 ? -12.669 -1.315 23.999 1.00 90.62 69 ASN A C 1
ATOM 580 O O . ASN A 1 69 ? -12.318 -1.622 25.141 1.00 90.62 69 ASN A O 1
ATOM 584 N N . ASP A 1 70 ? -11.899 -0.606 23.168 1.00 91.44 70 ASP A N 1
ATOM 585 C CA . ASP A 1 70 ? -10.596 -0.008 23.497 1.00 91.44 70 ASP A CA 1
ATOM 586 C C . ASP A 1 70 ? -9.509 -1.003 23.946 1.00 91.44 70 ASP A C 1
ATOM 588 O O . ASP A 1 70 ? -8.464 -0.618 24.473 1.00 91.44 70 ASP A O 1
ATOM 592 N N . LYS A 1 71 ? -9.716 -2.306 23.718 1.00 94.00 71 LYS A N 1
ATOM 593 C CA . LYS A 1 71 ? -8.724 -3.351 23.986 1.00 94.00 71 LYS A CA 1
ATOM 594 C C . LYS A 1 71 ? -8.162 -3.905 22.689 1.00 94.00 71 LYS A C 1
ATOM 596 O O . LYS A 1 71 ? -8.910 -4.364 21.826 1.00 94.00 71 LYS A O 1
ATOM 601 N N . ALA A 1 72 ? -6.836 -3.911 22.596 1.00 93.12 72 ALA A N 1
ATOM 602 C CA . ALA A 1 72 ? -6.118 -4.521 21.488 1.00 93.12 72 ALA A CA 1
ATOM 603 C C . ALA A 1 72 ? -6.387 -6.030 21.441 1.00 93.12 72 ALA A C 1
ATOM 605 O O . ALA A 1 72 ? -6.185 -6.746 22.427 1.00 93.12 72 ALA A O 1
ATOM 606 N N . CYS A 1 73 ? -6.829 -6.506 20.284 1.00 91.38 73 CYS A N 1
ATOM 607 C CA . CYS A 1 73 ? -6.938 -7.927 20.000 1.00 91.38 73 CYS A CA 1
ATOM 608 C C . CYS A 1 73 ? -5.553 -8.515 19.706 1.00 91.38 73 CYS A C 1
ATOM 610 O O . CYS A 1 73 ? -4.623 -7.810 19.316 1.00 91.38 73 CYS A O 1
ATOM 612 N N . PHE A 1 74 ? -5.418 -9.827 19.892 1.00 90.25 74 PHE A N 1
ATOM 613 C CA . PHE A 1 74 ? -4.189 -10.524 19.538 1.00 90.25 74 PHE A CA 1
ATOM 614 C C . PHE A 1 74 ? -4.072 -10.693 18.020 1.00 90.25 74 PHE A C 1
ATOM 616 O O . PHE A 1 74 ? -5.014 -11.152 17.371 1.00 90.25 74 PHE A O 1
ATOM 623 N N . GLY A 1 75 ? -2.884 -10.399 17.493 1.00 88.50 75 GLY A N 1
ATOM 624 C CA . GLY A 1 75 ? -2.559 -10.522 16.077 1.00 88.50 75 GLY A CA 1
ATOM 625 C C . GLY A 1 75 ? -2.956 -9.303 15.248 1.00 88.50 75 GLY A C 1
ATOM 626 O O . GLY A 1 75 ? -3.646 -8.396 15.713 1.00 88.50 75 GLY A O 1
ATOM 627 N N . ASN A 1 76 ? -2.501 -9.315 14.001 1.00 92.88 76 ASN A N 1
ATOM 628 C CA . ASN A 1 76 ? -2.809 -8.298 13.009 1.00 92.88 76 ASN A CA 1
ATOM 629 C C . ASN A 1 76 ? -3.615 -8.906 11.859 1.00 92.88 76 ASN A C 1
ATOM 631 O O . ASN A 1 76 ? -3.673 -10.128 11.684 1.00 92.88 76 ASN A O 1
ATOM 635 N N . PHE A 1 77 ? -4.235 -8.048 11.059 1.00 93.38 77 PHE A N 1
ATOM 636 C CA . PHE A 1 77 ? -4.840 -8.455 9.800 1.00 93.38 77 PHE A CA 1
ATOM 637 C C . PHE A 1 77 ? -4.411 -7.518 8.679 1.00 93.38 77 PHE A C 1
ATOM 639 O O . PHE A 1 77 ? -4.196 -6.324 8.888 1.00 93.38 77 PHE A O 1
ATOM 646 N N . ASN A 1 78 ? -4.313 -8.081 7.480 1.00 95.12 78 ASN A N 1
ATOM 647 C CA . ASN A 1 78 ? -3.835 -7.360 6.316 1.00 95.12 78 ASN A CA 1
ATOM 648 C C . ASN A 1 78 ? -4.975 -7.090 5.334 1.00 95.12 78 ASN A C 1
ATOM 650 O O . ASN A 1 78 ? -5.874 -7.918 5.156 1.00 95.12 78 ASN A O 1
ATOM 654 N N . VAL A 1 79 ? -4.905 -5.944 4.665 1.00 96.12 79 VAL A N 1
ATOM 655 C CA . VAL A 1 79 ? -5.783 -5.570 3.551 1.00 96.12 79 VAL A CA 1
ATOM 656 C C . VAL A 1 79 ? -4.949 -5.013 2.409 1.00 96.12 79 VAL A C 1
ATOM 658 O O . VAL A 1 79 ? -3.853 -4.507 2.621 1.00 96.12 79 VAL A O 1
ATOM 661 N N . LYS A 1 80 ? -5.466 -5.109 1.186 1.00 94.81 80 LYS A N 1
ATOM 662 C CA . LYS A 1 80 ? -4.829 -4.542 -0.003 1.00 94.81 80 LYS A CA 1
ATOM 663 C C . LYS A 1 80 ? -5.644 -3.357 -0.504 1.00 94.81 80 LYS A C 1
ATOM 665 O O . LYS A 1 80 ? -6.844 -3.518 -0.708 1.00 94.81 80 LYS A O 1
ATOM 670 N N . ALA A 1 81 ? -4.994 -2.216 -0.705 1.00 93.38 81 ALA A N 1
ATOM 671 C CA . ALA A 1 81 ? -5.617 -0.972 -1.166 1.00 93.38 81 ALA A CA 1
ATOM 672 C C . ALA A 1 81 ? -4.598 -0.087 -1.900 1.00 93.38 81 ALA A C 1
ATOM 674 O O . ALA A 1 81 ? -3.397 -0.348 -1.838 1.00 93.38 81 ALA A O 1
ATOM 675 N N . GLU A 1 82 ? -5.048 0.948 -2.605 1.00 89.50 82 GLU A N 1
ATOM 676 C CA . GLU A 1 82 ? -4.162 1.838 -3.367 1.00 89.50 82 GLU A CA 1
ATOM 677 C C . GLU A 1 82 ? -3.342 2.770 -2.466 1.00 89.50 82 GLU A C 1
ATOM 679 O O . GLU A 1 82 ? -2.219 3.154 -2.798 1.00 89.50 82 GLU A O 1
ATOM 684 N N . ASN A 1 83 ? -3.911 3.150 -1.324 1.00 90.50 83 ASN A N 1
ATOM 685 C CA . ASN A 1 83 ? -3.307 4.035 -0.339 1.00 90.50 83 ASN A CA 1
ATOM 686 C C . ASN A 1 83 ? -3.854 3.729 1.067 1.00 90.50 83 ASN A C 1
ATOM 688 O O . ASN A 1 83 ? -4.755 2.908 1.237 1.00 90.50 83 ASN A O 1
ATOM 692 N N . VAL A 1 84 ? -3.300 4.392 2.087 1.00 91.94 84 VAL A N 1
ATOM 693 C CA . VAL A 1 84 ? -3.652 4.129 3.491 1.00 91.94 84 VAL A CA 1
ATOM 694 C C . VAL A 1 84 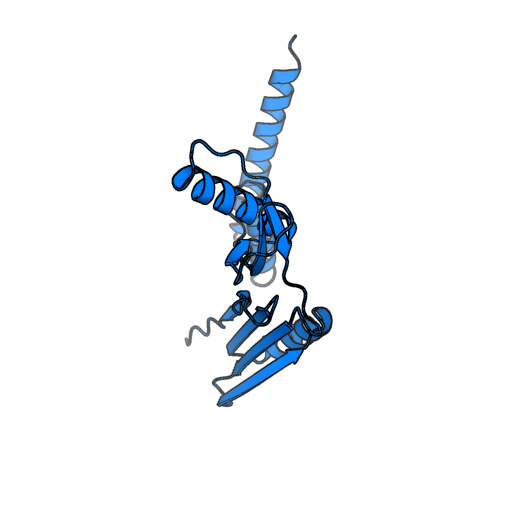? -5.095 4.518 3.831 1.00 91.94 84 VAL A C 1
ATOM 696 O O . VAL A 1 84 ? -5.716 3.856 4.654 1.00 91.94 84 VAL A O 1
ATOM 699 N N . GLU A 1 85 ? -5.642 5.555 3.197 1.00 93.44 85 GLU A N 1
ATOM 700 C CA . GLU A 1 85 ? -7.005 6.043 3.450 1.00 93.44 85 GLU A CA 1
ATOM 701 C C . GLU A 1 85 ? -8.026 5.005 2.977 1.00 93.44 85 GLU A C 1
ATOM 703 O O . GLU A 1 85 ? -8.862 4.551 3.756 1.00 93.44 85 GLU A O 1
ATOM 708 N N . GLU A 1 86 ? -7.873 4.522 1.743 1.00 93.44 86 GLU A N 1
ATOM 709 C CA . GLU A 1 86 ? -8.688 3.427 1.215 1.00 93.44 86 GLU A CA 1
ATOM 710 C C . GLU A 1 86 ? -8.471 2.127 2.011 1.00 93.44 86 GLU A C 1
ATOM 712 O O . GLU A 1 86 ? -9.409 1.361 2.235 1.00 93.44 86 GLU A O 1
ATOM 717 N N . ALA A 1 87 ? -7.251 1.880 2.502 1.00 95.88 87 ALA A N 1
ATOM 718 C CA . ALA A 1 87 ? -6.973 0.721 3.343 1.00 95.88 87 ALA A CA 1
ATOM 719 C C . ALA A 1 87 ? -7.806 0.732 4.634 1.00 95.88 87 ALA A C 1
ATOM 721 O O . ALA A 1 87 ? -8.307 -0.322 5.031 1.00 95.88 87 ALA A O 1
ATOM 722 N N . TYR A 1 88 ? -8.003 1.899 5.261 1.00 96.62 88 TYR A N 1
ATOM 723 C CA . TYR A 1 88 ? -8.900 2.031 6.411 1.00 96.62 88 TYR A CA 1
ATOM 724 C C . TYR A 1 88 ? -10.342 1.682 6.033 1.00 96.62 88 TYR A C 1
ATOM 726 O O . TYR A 1 88 ? -10.960 0.865 6.717 1.00 96.62 88 TYR A O 1
ATOM 734 N N . ASP A 1 89 ? -10.867 2.222 4.933 1.00 95.69 89 ASP A N 1
ATOM 735 C CA . ASP A 1 89 ? -12.241 1.945 4.490 1.00 95.69 89 ASP A CA 1
ATOM 736 C C . ASP A 1 89 ? -12.468 0.448 4.221 1.00 95.69 89 ASP A C 1
ATOM 738 O O . ASP A 1 89 ? -13.458 -0.147 4.673 1.00 95.69 89 ASP A O 1
ATOM 742 N N . VAL A 1 90 ? -11.515 -0.199 3.541 1.00 95.31 90 VAL A N 1
ATOM 743 C CA . VAL A 1 90 ? -11.537 -1.644 3.276 1.00 95.31 90 VAL A CA 1
ATOM 744 C C . VAL A 1 90 ? -11.447 -2.439 4.578 1.00 95.31 90 VAL A C 1
ATOM 746 O O . VAL A 1 90 ? -12.182 -3.417 4.752 1.00 95.31 90 VAL A O 1
ATOM 749 N N . ALA A 1 91 ? -10.586 -2.030 5.511 1.00 96.25 91 ALA A N 1
ATOM 750 C CA . ALA A 1 91 ? -10.435 -2.669 6.813 1.00 96.25 91 ALA A CA 1
ATOM 751 C C . ALA A 1 91 ? -11.732 -2.602 7.633 1.00 96.25 91 ALA A C 1
ATOM 753 O O . ALA A 1 91 ? -12.224 -3.643 8.082 1.00 96.25 91 ALA A O 1
ATOM 754 N N . TYR A 1 92 ? -12.333 -1.416 7.763 1.00 95.12 92 TYR A N 1
ATOM 755 C CA . TYR A 1 92 ? -13.599 -1.225 8.473 1.00 95.12 92 TYR A CA 1
ATOM 756 C C . TYR A 1 92 ? -14.732 -2.030 7.844 1.00 95.12 92 TYR A C 1
ATOM 758 O O . TYR A 1 92 ? -15.454 -2.724 8.560 1.00 95.12 92 TYR A O 1
ATOM 766 N N . THR A 1 93 ? -14.856 -2.003 6.516 1.00 94.06 93 THR A N 1
ATOM 767 C CA . THR A 1 93 ? -15.889 -2.757 5.790 1.00 94.06 93 THR A CA 1
ATOM 768 C C . THR A 1 93 ? -15.718 -4.266 5.982 1.00 94.06 93 THR A C 1
ATOM 770 O O . THR A 1 93 ? -16.682 -4.985 6.260 1.00 94.06 93 THR A O 1
ATOM 773 N N . THR A 1 94 ? -14.479 -4.755 5.892 1.00 93.56 94 THR A N 1
ATOM 774 C CA . THR A 1 94 ? -14.152 -6.175 6.081 1.00 93.56 94 THR A CA 1
ATOM 775 C C . THR A 1 94 ? -14.492 -6.636 7.495 1.00 93.56 94 THR A C 1
ATOM 777 O O . THR A 1 94 ? -15.074 -7.707 7.678 1.00 93.56 94 THR A O 1
ATOM 780 N N . LEU A 1 95 ? -14.154 -5.834 8.505 1.00 92.38 95 LEU A N 1
ATOM 781 C CA . LEU A 1 95 ? -14.444 -6.153 9.898 1.00 92.38 95 LEU A CA 1
ATOM 782 C C . LEU A 1 95 ? -15.932 -6.063 10.213 1.00 92.38 95 LEU A C 1
ATOM 784 O O . LEU A 1 95 ? -16.447 -6.984 10.837 1.00 92.38 95 LEU A O 1
ATOM 788 N N . ALA A 1 96 ? -16.632 -5.033 9.730 1.00 91.06 96 ALA A N 1
ATOM 789 C CA . ALA A 1 96 ? -18.080 -4.898 9.886 1.00 91.06 96 ALA A CA 1
ATOM 790 C C . ALA A 1 96 ? -18.802 -6.152 9.376 1.00 91.06 96 ALA A C 1
ATOM 792 O O . ALA A 1 96 ? -19.634 -6.740 10.069 1.00 91.06 96 ALA A O 1
ATOM 793 N N . SER A 1 97 ? -18.435 -6.606 8.173 1.00 91.19 97 SER A N 1
ATOM 794 C CA . SER A 1 97 ? -19.004 -7.804 7.556 1.00 91.19 97 SER A CA 1
ATOM 795 C C . SER A 1 97 ? -18.694 -9.075 8.355 1.00 91.19 97 SER A C 1
ATOM 797 O O . SER A 1 97 ? -19.588 -9.884 8.599 1.00 91.19 97 SER A O 1
ATOM 799 N N . LYS A 1 98 ? -17.451 -9.250 8.822 1.00 91.00 98 LYS A N 1
ATOM 800 C CA . LYS A 1 98 ? -17.067 -10.427 9.617 1.00 91.00 98 LYS A CA 1
ATOM 801 C C . LYS A 1 98 ? -17.722 -10.439 10.998 1.00 91.00 98 LYS A C 1
ATOM 803 O O . LYS A 1 98 ? -18.245 -11.471 11.407 1.00 91.00 98 LYS A O 1
ATOM 808 N N . LEU A 1 99 ? -17.708 -9.313 11.708 1.00 89.62 99 LEU A N 1
ATOM 809 C CA . LEU A 1 99 ? -18.280 -9.191 13.049 1.00 89.62 99 LEU A CA 1
ATOM 810 C C . LEU A 1 99 ? -19.796 -9.367 13.017 1.00 89.62 99 LEU A C 1
ATOM 812 O O . LEU A 1 99 ? -20.310 -10.146 13.811 1.00 89.62 99 LEU A O 1
ATOM 816 N N . SER A 1 100 ? -20.497 -8.744 12.065 1.00 88.62 100 SER A N 1
ATOM 817 C CA . SER A 1 100 ? -21.946 -8.944 11.901 1.00 88.62 100 SER A CA 1
ATOM 818 C C . SER A 1 100 ? -22.306 -10.386 11.532 1.00 88.62 100 SER A C 1
ATOM 820 O O . SER A 1 100 ? -23.328 -10.893 11.985 1.00 88.62 100 SER A O 1
ATOM 822 N N . GLY A 1 101 ? -21.456 -11.084 10.772 1.00 89.56 101 GLY A N 1
ATOM 823 C CA . GLY A 1 101 ? -21.646 -12.505 10.478 1.00 89.56 101 GLY A CA 1
ATOM 824 C C . GLY A 1 101 ? -21.503 -13.417 11.703 1.00 89.56 101 GLY A C 1
ATOM 825 O O . GLY A 1 101 ? -22.196 -14.428 11.793 1.00 89.56 101 GLY A O 1
ATOM 826 N N . ILE A 1 102 ? -20.620 -13.075 12.648 1.00 90.38 102 ILE A N 1
ATOM 827 C CA . ILE A 1 102 ? -20.355 -13.885 13.852 1.00 90.38 102 ILE A CA 1
ATOM 828 C C . ILE A 1 102 ? -21.305 -13.505 14.999 1.00 90.38 102 ILE A C 1
ATOM 830 O O . ILE A 1 102 ? -21.813 -14.378 15.700 1.00 90.38 102 ILE A O 1
ATOM 834 N N . LEU A 1 103 ? -21.541 -12.207 15.201 1.00 87.94 103 LEU A N 1
ATOM 835 C CA . LEU A 1 103 ? -22.291 -11.623 16.316 1.00 87.94 103 LEU A CA 1
ATOM 836 C C . LEU A 1 103 ? -23.360 -10.644 15.790 1.00 87.94 103 LEU A C 1
ATOM 838 O O . LEU A 1 103 ? -23.283 -9.446 16.052 1.00 87.94 103 LEU A O 1
ATOM 842 N N . PRO A 1 104 ? -24.393 -11.128 15.076 1.00 85.12 104 PRO A N 1
ATOM 843 C CA . PRO A 1 104 ? -25.353 -10.270 14.369 1.00 85.12 104 PRO A CA 1
ATOM 844 C C . PRO A 1 104 ? -26.200 -9.371 15.280 1.00 85.12 104 PRO A C 1
ATOM 846 O O . PRO A 1 104 ? -26.734 -8.366 14.825 1.00 85.12 104 PRO A O 1
ATOM 849 N N . ASN A 1 105 ? -26.337 -9.733 16.559 1.00 89.31 105 ASN A N 1
ATOM 850 C CA . ASN A 1 105 ? -27.205 -9.046 17.521 1.00 89.31 105 ASN A CA 1
ATOM 851 C C . ASN A 1 105 ? -26.431 -8.219 18.556 1.00 89.31 105 ASN A C 1
ATOM 853 O O . ASN A 1 105 ? -27.020 -7.788 19.547 1.00 89.31 105 ASN A O 1
ATOM 857 N N . ILE A 1 106 ? -25.117 -8.060 18.388 1.00 82.50 106 ILE A N 1
ATOM 858 C CA . ILE A 1 106 ? -24.283 -7.321 19.334 1.00 82.50 106 ILE A CA 1
ATOM 859 C C . ILE A 1 106 ? -23.690 -6.124 18.607 1.00 82.50 106 ILE A C 1
ATOM 861 O O . ILE A 1 106 ? -22.927 -6.284 17.659 1.00 82.50 106 ILE A O 1
ATOM 865 N N . ASP A 1 107 ? -24.033 -4.931 19.082 1.00 84.44 107 ASP A N 1
ATOM 866 C CA . ASP A 1 107 ? -23.353 -3.708 18.681 1.00 84.44 107 ASP A CA 1
ATOM 867 C C . ASP A 1 107 ? -22.070 -3.577 19.508 1.00 84.44 107 ASP A C 1
ATOM 869 O O . ASP A 1 107 ? -22.111 -3.401 20.729 1.00 84.44 107 ASP A O 1
ATOM 873 N N . ILE A 1 108 ? -20.929 -3.781 18.856 1.00 82.12 108 ILE A N 1
ATOM 874 C CA . ILE A 1 108 ? -19.616 -3.788 19.494 1.00 82.12 108 ILE A CA 1
ATOM 875 C C . ILE A 1 108 ? -18.843 -2.583 18.966 1.00 82.12 108 ILE A C 1
ATOM 877 O O . ILE A 1 108 ? -18.541 -2.552 17.778 1.00 82.12 108 ILE A O 1
ATOM 881 N N . PRO A 1 109 ? -18.455 -1.625 19.820 1.00 90.81 109 PRO A N 1
ATOM 882 C CA . PRO A 1 109 ? -17.477 -0.609 19.460 1.00 90.81 109 PRO A CA 1
ATOM 883 C C . PRO A 1 109 ? -16.149 -1.247 19.030 1.00 90.81 109 PRO A C 1
ATOM 885 O O . PRO A 1 109 ? -15.518 -1.977 19.804 1.00 90.81 109 PRO A O 1
ATOM 888 N N . TYR A 1 110 ? -15.709 -0.959 17.806 1.00 92.38 110 TYR A N 1
ATOM 889 C CA . TYR A 1 110 ? -14.406 -1.381 17.301 1.00 92.38 110 TYR A CA 1
ATOM 890 C C . TYR A 1 110 ? -13.750 -0.290 16.461 1.00 92.38 110 TYR A C 1
ATOM 892 O O . TYR A 1 110 ? -14.419 0.517 15.815 1.00 92.38 110 TYR A O 1
ATOM 900 N N . TYR A 1 111 ? -12.422 -0.298 16.448 1.00 94.69 111 TYR A N 1
ATOM 901 C CA . TYR A 1 111 ? -11.622 0.518 15.545 1.00 94.69 111 TYR A CA 1
ATOM 902 C C . TYR A 1 111 ? -10.343 -0.212 15.154 1.00 94.69 111 TYR A C 1
ATOM 904 O O . TYR A 1 111 ? -9.985 -1.242 15.733 1.00 94.69 111 TYR A O 1
ATOM 912 N N . VAL A 1 112 ? -9.670 0.312 14.136 1.00 95.31 112 VAL A N 1
ATOM 913 C CA . VAL A 1 112 ? -8.407 -0.238 13.648 1.00 95.31 112 VAL A CA 1
ATOM 914 C C . VAL A 1 112 ? -7.319 0.813 13.667 1.00 95.31 112 VAL A C 1
ATOM 916 O O . VAL A 1 112 ? -7.586 2.001 13.503 1.00 95.31 112 VAL A O 1
ATOM 919 N N . GLU A 1 113 ? -6.087 0.359 13.841 1.00 95.25 113 GLU A N 1
ATOM 920 C CA . GLU A 1 113 ? -4.898 1.202 13.824 1.00 95.25 113 GLU A CA 1
ATOM 921 C C . GLU A 1 113 ? -3.873 0.583 12.878 1.00 95.25 113 GLU A C 1
ATOM 923 O O . GLU A 1 113 ? -3.564 -0.607 12.990 1.00 95.25 113 GLU A O 1
ATOM 928 N N . ALA A 1 114 ? -3.365 1.369 11.927 1.00 93.94 114 ALA A N 1
ATOM 929 C CA . ALA A 1 114 ? -2.290 0.910 11.057 1.00 93.94 114 ALA A CA 1
ATOM 930 C C . ALA A 1 114 ? -1.040 0.582 11.887 1.00 93.94 114 ALA A C 1
ATOM 932 O O . ALA A 1 114 ? -0.657 1.327 12.791 1.00 93.94 114 ALA A O 1
ATOM 933 N N . VAL A 1 115 ? -0.391 -0.536 11.572 1.00 94.56 115 VAL A N 1
ATOM 934 C CA . VAL A 1 115 ? 0.863 -0.920 12.219 1.00 94.56 115 VAL A CA 1
ATOM 935 C C . VAL A 1 115 ? 1.973 0.019 11.753 1.00 94.56 115 VAL A C 1
ATOM 937 O O . VAL A 1 115 ? 2.402 -0.037 10.604 1.00 94.56 115 VAL A O 1
ATOM 940 N N . ASN A 1 116 ? 2.438 0.867 12.670 1.00 90.88 116 ASN A N 1
ATOM 941 C CA . ASN A 1 116 ? 3.561 1.774 12.461 1.00 90.88 116 ASN A CA 1
ATOM 942 C C . ASN A 1 116 ? 4.802 1.227 13.176 1.00 90.88 116 ASN A C 1
ATOM 944 O O . ASN A 1 116 ? 4.804 1.066 14.397 1.00 90.88 116 ASN A O 1
ATOM 948 N N . GLU A 1 117 ? 5.853 0.948 12.411 1.00 93.69 117 GLU A N 1
ATOM 949 C CA . GLU A 1 117 ? 7.105 0.359 12.889 1.00 93.69 117 GLU A CA 1
ATOM 950 C C . GLU A 1 117 ? 8.293 1.215 12.447 1.00 93.69 117 GLU A C 1
ATOM 952 O O . GLU A 1 117 ? 8.322 1.739 11.332 1.00 93.69 117 GLU A O 1
ATOM 957 N N . GLU A 1 118 ? 9.296 1.349 13.314 1.00 93.94 118 GLU A N 1
ATOM 958 C CA . GLU A 1 118 ? 10.502 2.104 12.986 1.00 93.94 118 GLU A CA 1
ATOM 959 C C . GLU A 1 118 ? 11.234 1.482 11.785 1.00 93.94 118 GLU A C 1
ATOM 961 O O . GLU A 1 118 ? 11.435 0.268 11.699 1.00 93.94 118 GLU A O 1
ATOM 966 N N . GLY A 1 119 ? 11.638 2.330 10.838 1.00 92.12 119 GLY A N 1
ATOM 967 C CA . GLY A 1 119 ? 12.302 1.897 9.610 1.00 92.12 119 GLY A CA 1
ATOM 968 C C . GLY A 1 119 ? 11.364 1.328 8.541 1.00 92.12 119 GLY A C 1
ATOM 969 O O . GLY A 1 119 ? 11.866 0.716 7.595 1.00 92.12 119 GLY A O 1
AT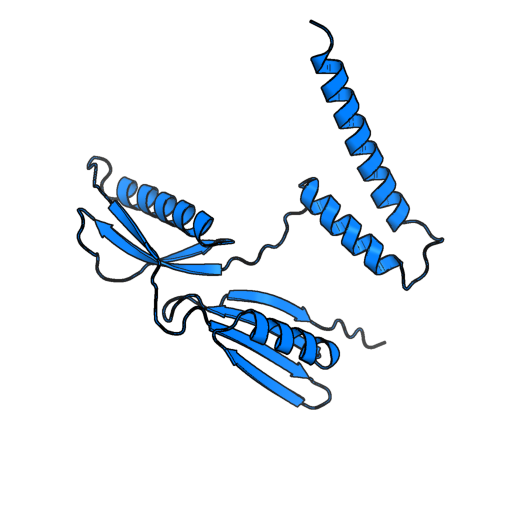OM 970 N N . TYR A 1 120 ? 10.048 1.523 8.681 1.00 95.25 120 TYR A N 1
ATOM 971 C CA . TYR A 1 120 ? 9.042 1.284 7.646 1.00 95.25 120 TYR A CA 1
ATOM 972 C C . TYR A 1 120 ? 8.325 2.591 7.243 1.00 95.25 120 TYR A C 1
ATOM 974 O O . TYR A 1 120 ? 8.248 3.516 8.053 1.00 95.25 120 TYR A O 1
ATOM 982 N N . PRO A 1 121 ? 7.796 2.693 6.006 1.00 95.69 121 PRO A N 1
ATOM 983 C CA . PRO A 1 121 ? 7.833 1.686 4.945 1.00 95.69 121 PRO A CA 1
ATOM 984 C C . PRO A 1 121 ? 9.250 1.439 4.414 1.00 95.69 121 PRO A C 1
ATOM 986 O O . PRO A 1 121 ? 10.113 2.313 4.458 1.00 95.69 121 PRO A O 1
ATOM 989 N N . ARG A 1 122 ? 9.486 0.231 3.902 1.00 97.44 122 ARG A N 1
ATOM 990 C CA . ARG A 1 122 ? 10.711 -0.123 3.182 1.00 97.44 122 ARG A CA 1
ATOM 991 C C . ARG A 1 122 ? 10.428 -0.238 1.703 1.00 97.44 122 ARG A C 1
ATOM 993 O O . ARG A 1 122 ? 9.405 -0.782 1.294 1.00 97.44 122 ARG A O 1
ATOM 1000 N N . TYR A 1 123 ? 11.378 0.217 0.911 1.00 97.88 123 TYR A N 1
ATOM 1001 C CA . TYR A 1 123 ? 11.367 0.136 -0.535 1.00 97.88 123 TYR A CA 1
ATOM 1002 C C . TYR A 1 123 ? 12.488 -0.780 -0.986 1.00 97.88 123 TYR A C 1
ATOM 1004 O O . TYR A 1 123 ? 13.584 -0.750 -0.428 1.00 97.88 123 TYR A O 1
ATOM 1012 N N . ARG A 1 124 ? 12.213 -1.599 -1.998 1.00 97.44 124 ARG A N 1
ATOM 1013 C CA . ARG A 1 124 ? 13.198 -2.510 -2.577 1.00 97.44 124 ARG A CA 1
ATOM 1014 C C . ARG A 1 124 ? 13.205 -2.373 -4.085 1.00 97.44 124 AR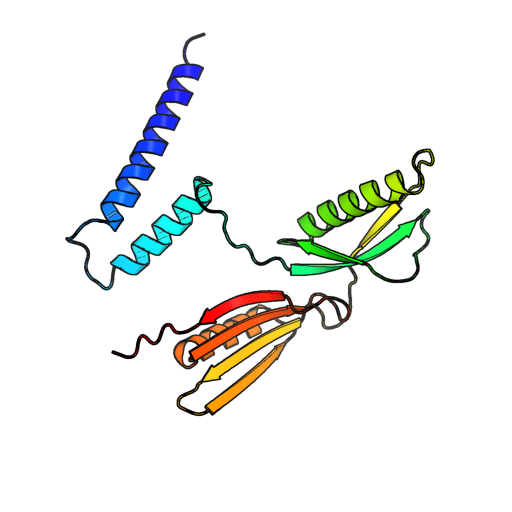G A C 1
ATOM 1016 O O . ARG A 1 124 ? 12.163 -2.542 -4.709 1.00 97.44 124 ARG A O 1
ATOM 1023 N N . VAL A 1 125 ? 14.373 -2.134 -4.664 1.00 96.62 125 VAL A N 1
ATOM 1024 C CA . VAL A 1 125 ? 14.597 -2.202 -6.109 1.00 96.62 125 VAL A CA 1
ATOM 1025 C C . VAL A 1 125 ? 15.306 -3.514 -6.405 1.00 96.62 125 VAL A C 1
ATOM 1027 O O . VAL A 1 125 ? 16.374 -3.777 -5.854 1.00 96.62 125 VAL A O 1
ATOM 1030 N N . LEU A 1 126 ? 14.692 -4.347 -7.242 1.00 94.44 126 LEU A N 1
ATOM 1031 C CA . LEU A 1 126 ? 15.307 -5.555 -7.782 1.00 94.44 126 LEU A CA 1
ATOM 1032 C C . LEU A 1 126 ? 15.499 -5.377 -9.277 1.00 94.44 126 LEU A C 1
ATOM 1034 O O . LEU A 1 126 ? 14.525 -5.091 -9.976 1.00 94.44 126 LEU A O 1
ATOM 1038 N N . SER A 1 127 ? 16.716 -5.593 -9.760 1.00 92.75 127 SER A N 1
ATOM 1039 C CA . SER A 1 127 ? 17.020 -5.581 -11.185 1.00 92.75 127 SER A CA 1
ATOM 1040 C C . SER A 1 127 ? 17.782 -6.831 -11.615 1.00 92.75 127 SER A C 1
ATOM 1042 O O . SER A 1 127 ? 18.451 -7.492 -10.816 1.00 92.75 127 SER A O 1
ATOM 1044 N N . TYR A 1 128 ? 17.638 -7.180 -12.891 1.00 90.44 128 TYR A N 1
ATOM 1045 C CA . TYR A 1 128 ? 18.356 -8.281 -13.516 1.00 90.44 128 TYR A CA 1
ATOM 1046 C C . TYR A 1 128 ? 18.750 -7.920 -14.945 1.00 90.44 128 TYR A C 1
ATOM 1048 O O . TYR A 1 128 ? 17.911 -7.459 -15.725 1.00 90.44 128 TYR A O 1
ATOM 1056 N N . ASN A 1 129 ? 20.011 -8.175 -15.287 1.00 86.75 129 ASN A N 1
ATOM 1057 C CA . ASN A 1 129 ? 20.548 -8.087 -16.638 1.00 86.75 129 ASN A CA 1
ATOM 1058 C C . ASN A 1 129 ? 21.036 -9.479 -17.068 1.00 86.75 129 ASN A C 1
ATOM 1060 O O . ASN A 1 129 ? 21.963 -10.030 -16.481 1.00 86.75 129 ASN A O 1
ATOM 1064 N N . SER A 1 130 ? 20.417 -10.041 -18.104 1.00 84.81 130 SER A N 1
ATOM 1065 C CA . SER A 1 130 ? 20.722 -11.375 -18.629 1.00 84.81 130 SER A CA 1
ATOM 1066 C C . SER A 1 130 ? 21.978 -11.424 -19.501 1.00 84.81 130 SER A C 1
ATOM 1068 O O . SER A 1 130 ? 22.576 -12.488 -19.624 1.00 84.81 130 SER A O 1
ATOM 1070 N N . GLU A 1 131 ? 22.409 -10.303 -20.090 1.00 83.12 131 GLU A N 1
ATOM 1071 C CA . GLU A 1 131 ? 23.644 -10.237 -20.888 1.00 83.12 131 GLU A CA 1
ATOM 1072 C C . GLU A 1 131 ? 24.892 -10.323 -20.007 1.00 83.12 131 GLU A C 1
ATOM 1074 O O . GLU A 1 131 ? 25.882 -10.935 -20.405 1.00 83.12 131 GLU A O 1
ATOM 1079 N N . LYS A 1 132 ? 24.834 -9.726 -18.811 1.00 81.31 132 LYS A N 1
ATOM 1080 C CA . LYS A 1 132 ? 25.916 -9.744 -17.815 1.00 81.31 132 LYS A CA 1
ATOM 1081 C C . LYS A 1 132 ? 25.725 -10.803 -16.720 1.00 81.31 132 LYS A C 1
ATOM 1083 O O . LYS A 1 132 ? 26.639 -1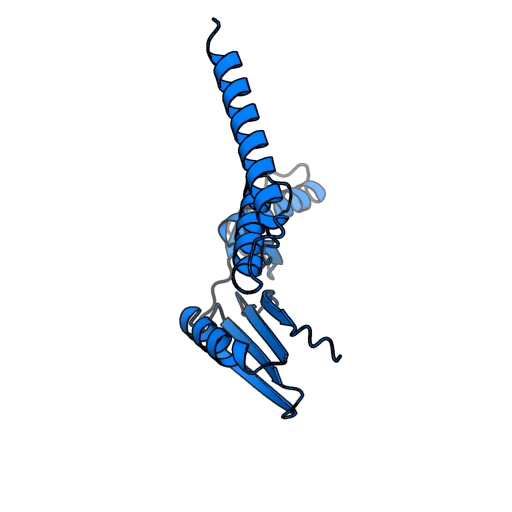1.029 -15.938 1.00 81.31 132 LYS A O 1
ATOM 1088 N N . ASP A 1 133 ? 24.549 -11.430 -16.664 1.00 83.88 133 ASP A N 1
ATOM 1089 C CA . ASP A 1 133 ? 24.077 -12.277 -15.555 1.00 83.88 133 ASP A CA 1
ATOM 1090 C C . ASP A 1 133 ? 24.190 -11.599 -14.171 1.00 83.88 133 ASP A C 1
ATOM 1092 O O . ASP A 1 133 ? 24.498 -12.217 -13.152 1.00 83.88 133 ASP A O 1
ATOM 1096 N N . GLU A 1 134 ? 23.927 -10.292 -14.129 1.00 83.94 134 GLU A N 1
ATOM 1097 C CA . GLU A 1 134 ? 24.029 -9.467 -12.924 1.00 83.94 134 GLU A CA 1
ATOM 1098 C C . GLU A 1 134 ? 22.653 -9.270 -12.276 1.00 83.94 134 GLU A C 1
ATOM 1100 O O . GLU A 1 134 ? 21.660 -8.971 -12.949 1.00 83.94 134 GLU A O 1
ATOM 1105 N N . LYS A 1 135 ? 22.597 -9.424 -10.947 1.00 87.56 135 LYS A N 1
ATOM 1106 C CA . LYS A 1 135 ? 21.420 -9.142 -10.113 1.00 87.56 135 LYS A 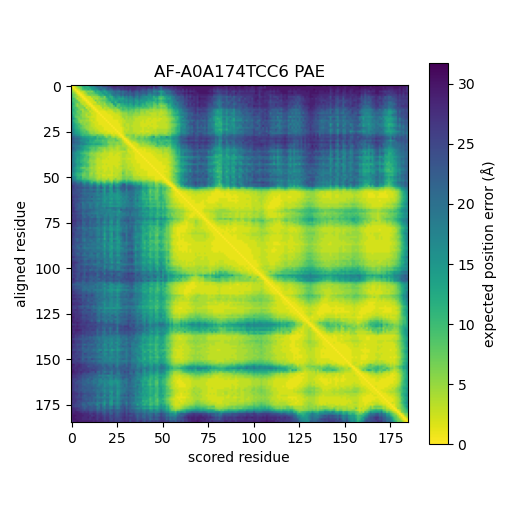CA 1
ATOM 1107 C C . LYS A 1 135 ? 21.758 -8.066 -9.102 1.00 87.56 135 LYS A C 1
ATOM 1109 O O . LYS A 1 135 ? 22.708 -8.228 -8.338 1.00 87.56 135 LYS A O 1
ATOM 1114 N N . GLU A 1 136 ? 20.924 -7.038 -9.032 1.00 88.50 136 GLU A N 1
ATOM 1115 C CA . GLU A 1 136 ? 21.048 -5.999 -8.017 1.00 88.50 136 GLU A CA 1
ATOM 1116 C C . GLU A 1 136 ? 19.822 -5.981 -7.102 1.00 88.50 136 GLU A C 1
ATOM 1118 O O . GLU A 1 136 ? 18.679 -6.127 -7.543 1.00 88.50 136 GLU A O 1
ATOM 1123 N N . CYS A 1 137 ? 20.076 -5.820 -5.803 1.00 93.56 137 CYS A N 1
ATOM 1124 C CA . CYS A 1 137 ? 19.052 -5.629 -4.789 1.00 93.56 137 CYS A CA 1
ATOM 1125 C C . CYS A 1 137 ? 19.432 -4.434 -3.920 1.00 93.56 137 CYS A C 1
ATOM 1127 O O . CYS A 1 137 ? 20.394 -4.497 -3.157 1.00 93.56 137 CYS A O 1
ATOM 1129 N N . PHE A 1 138 ? 18.637 -3.375 -4.004 1.00 95.38 138 PHE A N 1
ATOM 1130 C CA . PHE A 1 138 ? 18.780 -2.174 -3.192 1.00 95.38 138 PHE A CA 1
ATOM 1131 C C . PHE A 1 138 ? 17.569 -2.035 -2.268 1.00 95.38 138 PHE A C 1
ATOM 1133 O O . PHE A 1 138 ? 16.438 -2.224 -2.715 1.00 95.38 138 PHE A O 1
ATOM 1140 N N . ILE A 1 139 ? 17.792 -1.733 -0.985 1.00 96.75 139 ILE A N 1
ATOM 1141 C CA . ILE A 1 139 ? 16.731 -1.544 0.013 1.00 96.75 139 ILE A CA 1
ATOM 1142 C C . ILE A 1 139 ? 16.984 -0.246 0.775 1.00 96.75 139 ILE A C 1
ATOM 1144 O O . ILE A 1 139 ? 18.088 -0.027 1.263 1.00 96.75 139 ILE A O 1
ATOM 1148 N N . THR A 1 140 ? 15.944 0.569 0.927 1.00 97.06 140 THR A N 1
ATOM 1149 C CA . THR A 1 140 ? 15.973 1.822 1.695 1.00 97.06 140 THR A CA 1
ATOM 1150 C C . THR A 1 140 ? 14.612 2.083 2.347 1.00 97.06 140 THR A C 1
ATOM 1152 O O . THR A 1 140 ? 13.620 1.438 2.009 1.00 97.06 140 THR A O 1
ATOM 1155 N N . SER A 1 141 ? 14.555 3.019 3.291 1.00 95.75 141 SER A N 1
ATOM 1156 C CA . SER A 1 141 ? 13.296 3.564 3.822 1.00 95.75 141 SER A CA 1
ATOM 1157 C C . SER A 1 141 ? 12.881 4.874 3.134 1.00 95.75 141 SER A C 1
ATOM 1159 O O . SER A 1 141 ? 11.759 5.338 3.328 1.00 95.75 141 SER A O 1
ATOM 1161 N N . ASP A 1 142 ? 13.737 5.443 2.275 1.00 95.44 142 ASP A N 1
ATOM 1162 C CA . ASP A 1 142 ? 13.435 6.647 1.500 1.00 95.44 142 ASP A CA 1
ATOM 1163 C C . ASP A 1 142 ? 12.877 6.288 0.112 1.00 95.44 142 ASP A C 1
ATOM 1165 O O . ASP A 1 142 ? 13.546 5.701 -0.743 1.00 95.44 142 ASP A O 1
ATOM 1169 N N . HIS A 1 143 ? 11.626 6.676 -0.133 1.00 94.12 143 HIS A N 1
ATOM 1170 C CA . HIS A 1 143 ? 10.966 6.458 -1.418 1.00 94.12 143 HIS A CA 1
ATOM 1171 C C . HIS A 1 143 ? 11.675 7.165 -2.582 1.00 94.12 143 HIS A C 1
ATOM 1173 O O . HIS A 1 143 ? 11.723 6.637 -3.693 1.00 94.12 143 HIS A O 1
ATOM 1179 N N . THR A 1 144 ? 12.212 8.362 -2.349 1.00 95.00 144 THR A N 1
ATOM 1180 C CA . THR A 1 144 ? 12.894 9.162 -3.370 1.00 95.00 144 THR A CA 1
ATOM 1181 C C . THR A 1 144 ? 14.180 8.478 -3.795 1.00 95.00 144 THR A C 1
ATOM 1183 O O . THR A 1 144 ? 14.421 8.317 -4.988 1.00 95.00 144 THR A O 1
ATOM 1186 N N . GLU A 1 145 ? 14.965 8.008 -2.828 1.00 96.88 145 GLU A N 1
ATOM 1187 C CA . GLU A 1 145 ? 16.203 7.274 -3.085 1.00 96.88 145 GLU A CA 1
ATOM 1188 C C . GLU A 1 145 ? 15.928 5.977 -3.861 1.00 96.88 145 GLU A C 1
ATOM 1190 O O . GLU A 1 145 ? 16.567 5.708 -4.879 1.00 96.88 145 GLU A O 1
ATOM 1195 N N . ALA A 1 146 ? 14.905 5.215 -3.460 1.00 96.50 146 ALA A N 1
ATOM 1196 C CA . ALA A 1 146 ? 14.491 4.017 -4.187 1.00 96.50 146 ALA A CA 1
ATOM 1197 C C . ALA A 1 146 ? 14.060 4.319 -5.631 1.00 96.50 146 ALA A C 1
ATOM 1199 O O . ALA A 1 146 ? 14.352 3.543 -6.541 1.00 96.50 146 ALA A O 1
ATOM 1200 N N . ARG A 1 147 ? 13.375 5.445 -5.864 1.00 94.50 147 ARG A N 1
ATOM 1201 C CA . ARG A 1 147 ? 12.975 5.870 -7.212 1.00 94.50 147 ARG A CA 1
ATOM 1202 C C . ARG A 1 147 ? 14.163 6.265 -8.076 1.00 94.50 147 ARG A C 1
ATOM 1204 O O . ARG A 1 147 ? 14.222 5.817 -9.215 1.00 94.50 147 ARG A O 1
ATOM 1211 N N . VAL A 1 148 ? 15.100 7.047 -7.540 1.00 94.56 148 VAL A N 1
ATOM 1212 C CA . VAL A 1 148 ? 16.338 7.407 -8.250 1.00 94.56 148 VAL A CA 1
ATOM 1213 C C . VAL A 1 148 ? 17.081 6.138 -8.653 1.00 94.56 148 VAL A C 1
ATOM 1215 O O . VAL A 1 148 ? 17.392 5.959 -9.827 1.00 94.56 148 VAL A O 1
ATOM 1218 N N . LYS A 1 149 ? 17.247 5.198 -7.717 1.00 94.62 149 LYS A N 1
ATOM 1219 C CA . LYS A 1 149 ? 17.922 3.930 -7.988 1.00 94.62 149 LYS A CA 1
ATOM 1220 C C . LYS A 1 149 ? 17.190 3.060 -9.013 1.00 94.62 149 LYS A C 1
ATOM 1222 O O . LYS A 1 149 ? 17.829 2.401 -9.830 1.00 94.62 149 LYS A O 1
ATOM 1227 N N . TYR A 1 150 ? 15.855 3.052 -8.992 1.00 93.62 150 TYR A N 1
ATOM 1228 C CA . TYR A 1 150 ? 15.063 2.394 -10.031 1.00 93.62 150 TYR A CA 1
ATOM 1229 C C . TYR A 1 150 ? 15.354 3.007 -11.402 1.00 93.62 150 TYR A C 1
ATOM 1231 O O . TYR A 1 150 ? 15.651 2.273 -12.337 1.00 93.62 150 TYR A O 1
ATOM 1239 N N . ASP A 1 151 ? 15.269 4.332 -11.530 1.00 91.06 151 ASP A N 1
ATOM 1240 C CA . ASP A 1 151 ? 15.398 5.010 -12.821 1.00 91.06 151 ASP A CA 1
ATOM 1241 C C . ASP A 1 151 ? 16.835 4.896 -13.384 1.00 91.06 151 ASP A C 1
ATOM 1243 O O . ASP A 1 151 ? 17.000 4.756 -14.595 1.00 91.06 151 ASP A O 1
ATOM 1247 N N . GLU A 1 152 ? 17.863 4.852 -12.525 1.00 91.50 152 GLU A N 1
ATOM 1248 C CA . GLU A 1 152 ? 19.254 4.543 -12.906 1.00 91.50 152 GLU A CA 1
ATOM 1249 C C . GLU A 1 152 ? 19.391 3.151 -13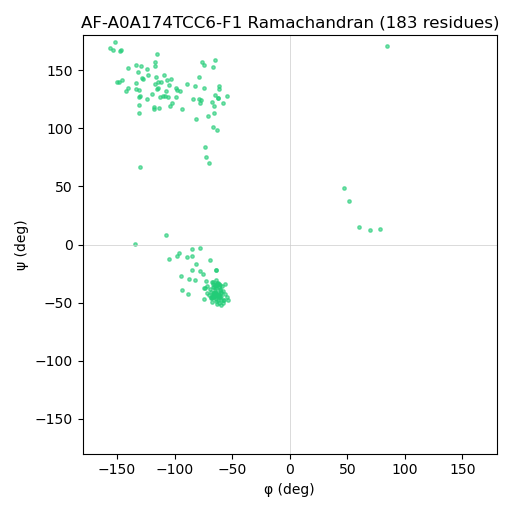.543 1.00 91.50 152 GLU A C 1
ATOM 1251 O O . GLU A 1 152 ? 20.003 2.994 -14.598 1.00 91.50 152 GLU A O 1
ATOM 1256 N N . LEU A 1 153 ? 18.799 2.132 -12.915 1.00 88.56 153 LEU A N 1
ATOM 1257 C CA . LEU A 1 153 ? 18.913 0.738 -13.352 1.00 88.56 153 LEU A CA 1
ATOM 1258 C C . LEU A 1 153 ? 17.950 0.388 -14.495 1.00 88.56 153 LEU A C 1
ATOM 1260 O O . LEU A 1 153 ? 18.131 -0.633 -15.167 1.00 88.56 153 LEU A O 1
ATOM 1264 N N . ASP A 1 154 ? 16.929 1.214 -14.733 1.00 83.25 154 ASP A N 1
ATOM 1265 C CA . ASP A 1 154 ? 15.891 0.965 -15.732 1.00 83.25 154 ASP A CA 1
ATOM 1266 C C . ASP A 1 154 ? 16.457 0.903 -17.157 1.00 83.25 154 ASP A C 1
ATOM 1268 O O . ASP A 1 154 ? 15.980 0.114 -17.968 1.00 83.25 154 ASP A O 1
ATOM 1272 N N . GLY A 1 155 ? 17.500 1.679 -17.465 1.00 78.88 155 GLY A N 1
ATOM 1273 C CA . GLY A 1 155 ? 18.141 1.668 -18.785 1.00 78.88 155 GLY A CA 1
ATOM 1274 C C . GLY A 1 155 ? 19.030 0.448 -19.046 1.00 78.88 155 GLY A C 1
ATOM 1275 O O . GLY A 1 155 ? 19.228 0.069 -20.199 1.00 78.88 155 GLY A O 1
ATOM 1276 N N . GLU A 1 156 ? 19.549 -0.178 -17.988 1.00 80.31 156 GLU A N 1
ATOM 1277 C CA . GLU A 1 156 ? 20.563 -1.236 -18.084 1.00 80.31 156 GLU A CA 1
ATOM 1278 C C . GLU A 1 156 ? 20.007 -2.641 -17.839 1.00 80.31 156 GLU A C 1
ATOM 1280 O O . GLU A 1 156 ? 20.687 -3.629 -18.106 1.00 80.31 156 GLU A O 1
ATOM 1285 N N . SER A 1 157 ? 18.782 -2.751 -17.326 1.00 83.62 157 SER A N 1
ATOM 1286 C CA . SER A 1 157 ? 18.224 -4.023 -16.858 1.00 83.62 157 SER A CA 1
ATOM 1287 C C . SER A 1 157 ? 17.221 -4.617 -17.844 1.00 83.62 157 SER A C 1
ATOM 1289 O O . SER A 1 157 ? 16.387 -3.916 -18.422 1.00 83.62 157 SER A O 1
ATOM 1291 N N . ASP A 1 158 ? 17.224 -5.940 -17.985 1.00 82.94 158 ASP A N 1
ATOM 1292 C CA . ASP A 1 158 ? 16.184 -6.643 -18.737 1.00 82.94 158 ASP A CA 1
ATOM 1293 C C . ASP A 1 158 ? 14.880 -6.690 -17.951 1.00 82.94 158 ASP A C 1
ATOM 1295 O O . ASP A 1 158 ? 13.803 -6.528 -18.519 1.00 82.94 158 ASP A O 1
ATOM 1299 N N . THR A 1 159 ? 14.966 -6.854 -16.634 1.00 87.44 159 THR A N 1
ATOM 1300 C CA . THR A 1 159 ? 13.808 -6.764 -15.747 1.00 87.44 159 THR A CA 1
ATOM 1301 C C . THR A 1 159 ? 14.144 -5.901 -14.552 1.00 87.44 159 THR A C 1
ATOM 1303 O O . THR A 1 159 ? 15.230 -6.037 -13.987 1.00 87.44 159 THR A O 1
ATOM 1306 N N . ILE A 1 160 ? 13.207 -5.058 -14.13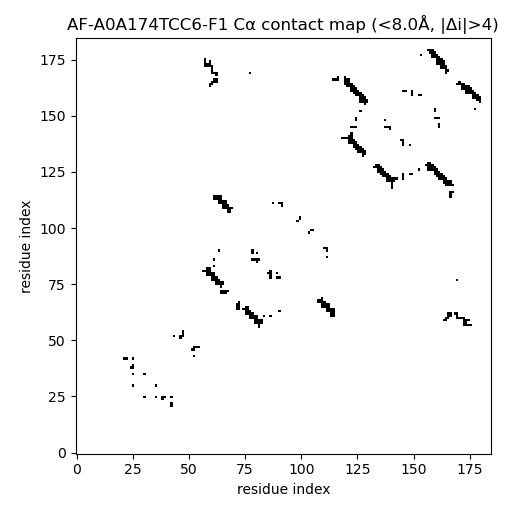7 1.00 91.50 160 ILE A N 1
ATOM 1307 C CA . ILE A 1 160 ? 13.352 -4.251 -12.931 1.00 91.50 160 ILE A CA 1
ATOM 1308 C C . ILE A 1 160 ? 12.003 -4.070 -12.241 1.00 91.50 160 ILE A C 1
ATOM 1310 O O . ILE A 1 160 ? 10.968 -3.910 -12.892 1.00 91.50 160 ILE A O 1
ATOM 1314 N N . ALA A 1 161 ? 12.007 -4.108 -10.912 1.00 92.19 161 ALA A N 1
ATOM 1315 C CA . ALA A 1 161 ? 10.829 -3.891 -10.088 1.00 92.19 161 ALA A CA 1
ATOM 1316 C C . ALA A 1 161 ? 11.160 -3.065 -8.841 1.00 92.19 161 ALA A C 1
ATOM 1318 O O . ALA A 1 161 ? 12.127 -3.347 -8.134 1.00 92.19 161 ALA A O 1
ATOM 1319 N N . LEU A 1 162 ? 10.307 -2.083 -8.558 1.00 94.69 162 LEU A N 1
ATOM 1320 C CA . LEU A 1 162 ? 10.238 -1.353 -7.298 1.00 94.69 162 LEU A CA 1
ATOM 1321 C C . LEU A 1 162 ? 9.117 -1.953 -6.452 1.00 94.69 162 LEU A C 1
ATOM 1323 O O . LEU A 1 162 ? 7.972 -2.037 -6.900 1.00 94.69 162 LEU A O 1
ATOM 1327 N N . PHE A 1 163 ? 9.439 -2.324 -5.222 1.00 96.44 163 PHE A N 1
ATOM 1328 C CA . PHE A 1 163 ? 8.507 -2.855 -4.240 1.00 96.44 163 PHE A CA 1
ATOM 1329 C C . PHE A 1 163 ? 8.407 -1.937 -3.023 1.00 96.44 163 PHE A C 1
ATOM 1331 O O . PHE A 1 163 ? 9.358 -1.222 -2.709 1.00 96.44 163 PHE A O 1
ATOM 1338 N N . ILE A 1 164 ? 7.289 -2.037 -2.307 1.00 96.88 164 ILE A N 1
ATOM 1339 C CA . ILE A 1 164 ? 7.055 -1.448 -0.988 1.00 96.88 164 ILE A CA 1
ATOM 1340 C C . ILE A 1 164 ? 6.660 -2.535 0.012 1.00 96.88 164 ILE A C 1
ATOM 1342 O O . ILE A 1 164 ? 5.971 -3.492 -0.339 1.00 96.88 164 ILE A O 1
ATOM 1346 N N . GLN A 1 165 ? 7.074 -2.370 1.258 1.00 97.25 165 GLN A N 1
ATOM 1347 C CA . GLN A 1 165 ? 6.601 -3.123 2.409 1.00 97.25 165 GLN A CA 1
ATOM 1348 C C . GLN A 1 165 ? 6.255 -2.118 3.513 1.00 97.25 165 GLN A C 1
ATOM 1350 O O . GLN A 1 165 ? 7.116 -1.338 3.916 1.00 97.25 165 GLN A O 1
ATOM 1355 N N . THR A 1 166 ? 5.000 -2.084 3.972 1.00 96.06 166 THR A N 1
ATOM 1356 C CA . THR A 1 166 ? 4.520 -1.040 4.902 1.00 96.06 166 THR A CA 1
ATOM 1357 C C . THR A 1 166 ? 4.807 -1.341 6.371 1.00 96.06 166 THR A C 1
ATOM 1359 O O . THR A 1 166 ? 4.825 -0.422 7.176 1.00 96.06 166 THR A O 1
ATOM 1362 N N . SER A 1 167 ? 5.023 -2.610 6.715 1.00 95.25 167 SER A N 1
ATOM 1363 C CA . SER A 1 167 ? 5.446 -3.097 8.033 1.00 95.25 167 SER A CA 1
ATOM 1364 C C . SER A 1 167 ? 6.136 -4.452 7.871 1.00 95.25 167 SER A C 1
ATOM 1366 O O . SER A 1 167 ? 6.046 -5.070 6.808 1.00 95.25 167 SER A O 1
ATOM 1368 N N . HIS A 1 168 ? 6.789 -4.954 8.915 1.00 94.12 168 HIS A N 1
ATOM 1369 C CA . HIS A 1 168 ? 7.410 -6.278 8.900 1.00 94.12 168 HIS A CA 1
ATOM 1370 C C . HIS A 1 168 ? 6.419 -7.407 8.556 1.00 94.12 168 HIS A C 1
ATOM 1372 O O . HIS A 1 168 ? 6.791 -8.379 7.898 1.00 94.12 168 HIS A O 1
ATOM 1378 N N . GLU A 1 169 ? 5.161 -7.274 8.980 1.00 93.12 169 GLU A N 1
ATOM 1379 C CA . GLU A 1 169 ? 4.101 -8.266 8.752 1.00 93.12 169 GLU A CA 1
ATOM 1380 C C . GLU A 1 169 ? 3.317 -8.064 7.444 1.00 93.12 169 GLU A C 1
ATOM 1382 O O . GLU A 1 169 ? 2.556 -8.944 7.029 1.00 93.12 169 GLU A O 1
ATOM 1387 N N . ALA A 1 170 ? 3.501 -6.928 6.768 1.00 94.88 170 ALA A N 1
ATOM 1388 C CA . ALA A 1 170 ? 2.958 -6.713 5.434 1.00 94.88 170 ALA A CA 1
ATOM 1389 C C . ALA A 1 170 ? 3.824 -7.419 4.379 1.00 94.88 170 ALA A C 1
ATOM 1391 O O . ALA A 1 170 ? 5.054 -7.457 4.474 1.00 94.88 170 ALA A O 1
ATOM 1392 N N . GLY A 1 171 ? 3.200 -7.957 3.334 1.00 94.31 171 GLY A N 1
ATOM 1393 C CA . GLY A 1 171 ? 3.912 -8.504 2.188 1.00 94.31 171 GLY A CA 1
ATOM 1394 C C . GLY A 1 171 ? 4.496 -7.415 1.287 1.00 94.31 171 GLY A C 1
ATOM 1395 O O . GLY A 1 171 ? 3.998 -6.291 1.194 1.00 94.31 171 GLY A O 1
ATOM 1396 N N . TRP A 1 172 ? 5.557 -7.773 0.560 1.00 95.88 172 TRP A N 1
ATOM 1397 C CA . TRP A 1 172 ? 6.118 -6.908 -0.476 1.00 95.88 172 TRP A CA 1
ATOM 1398 C C . TRP A 1 172 ? 5.125 -6.738 -1.626 1.00 95.88 172 TRP A C 1
ATOM 1400 O O . TRP A 1 172 ? 4.782 -7.699 -2.316 1.00 95.88 172 TRP A O 1
ATOM 1410 N N . SER A 1 173 ? 4.719 -5.498 -1.866 1.00 95.00 173 SER A N 1
ATOM 1411 C CA . SER A 1 173 ? 3.811 -5.110 -2.943 1.00 95.00 173 SER A CA 1
ATOM 1412 C C . SER A 1 173 ? 4.595 -4.429 -4.062 1.00 95.00 173 SER A C 1
ATOM 1414 O O . SER A 1 173 ? 5.490 -3.632 -3.796 1.00 95.00 173 SER A O 1
ATOM 1416 N N . VAL A 1 174 ? 4.305 -4.758 -5.321 1.00 92.06 174 VAL A N 1
ATOM 1417 C CA . VAL A 1 174 ? 4.975 -4.145 -6.482 1.00 92.06 174 VAL A CA 1
ATOM 1418 C C . VAL A 1 174 ? 4.395 -2.752 -6.695 1.00 92.06 174 VAL A C 1
ATOM 1420 O O . VAL A 1 174 ? 3.196 -2.648 -6.887 1.00 92.06 174 VAL A O 1
ATOM 1423 N N . LEU A 1 175 ? 5.218 -1.703 -6.711 1.00 90.00 175 LEU A N 1
ATOM 1424 C CA . LEU A 1 175 ? 4.803 -0.338 -7.064 1.00 90.00 175 LEU A CA 1
ATOM 1425 C C . LEU A 1 175 ? 5.017 -0.023 -8.546 1.00 90.00 175 LEU A C 1
ATOM 1427 O O . LEU A 1 175 ? 4.213 0.663 -9.173 1.00 90.00 175 LEU A O 1
ATOM 1431 N N . LYS A 1 176 ? 6.127 -0.496 -9.110 1.00 88.94 176 LYS A N 1
ATOM 1432 C CA . LYS A 1 176 ? 6.499 -0.265 -10.509 1.00 88.94 176 LYS A CA 1
ATOM 1433 C C . LYS A 1 176 ? 7.274 -1.472 -11.002 1.00 88.94 176 LYS A C 1
ATOM 1435 O O . LYS A 1 176 ? 8.089 -2.022 -10.268 1.00 88.94 176 LYS A O 1
ATOM 1440 N N . HIS A 1 177 ? 7.018 -1.897 -12.229 1.00 85.38 177 HIS A N 1
ATOM 1441 C CA . HIS A 1 177 ? 7.699 -3.038 -12.820 1.00 85.38 177 HIS A CA 1
ATOM 1442 C C . HIS A 1 177 ? 7.799 -2.865 -14.328 1.00 85.38 177 HIS A C 1
ATOM 1444 O O . HIS A 1 177 ? 6.843 -2.429 -14.973 1.00 85.38 177 HIS A O 1
ATOM 1450 N N . ARG A 1 178 ? 8.948 -3.251 -14.882 1.00 83.75 178 ARG A N 1
ATOM 1451 C CA . ARG A 1 178 ? 9.173 -3.334 -16.319 1.00 83.75 178 ARG A CA 1
ATOM 1452 C C . ARG A 1 178 ? 9.852 -4.653 -16.667 1.00 83.75 178 ARG A C 1
ATOM 1454 O O . ARG A 1 178 ? 10.861 -5.027 -16.072 1.00 83.75 178 ARG A O 1
ATOM 1461 N N . LEU A 1 179 ? 9.325 -5.295 -17.706 1.00 74.62 179 LEU A N 1
ATOM 1462 C CA . LEU A 1 179 ? 10.001 -6.347 -18.459 1.00 74.62 179 LEU A CA 1
ATOM 1463 C C . LEU A 1 179 ? 10.428 -5.751 -19.800 1.00 74.62 179 LEU A C 1
ATOM 1465 O O . LEU A 1 179 ? 9.609 -5.160 -20.507 1.00 74.62 179 LEU A O 1
ATOM 1469 N N . ALA A 1 180 ? 11.699 -5.874 -20.163 1.00 62.00 180 ALA A N 1
ATOM 1470 C CA . ALA A 1 180 ? 12.145 -5.578 -21.513 1.00 62.00 180 ALA A CA 1
ATOM 1471 C C . ALA A 1 180 ? 11.518 -6.606 -22.461 1.00 62.00 180 ALA A C 1
ATOM 1473 O O . ALA A 1 180 ? 11.867 -7.786 -22.437 1.00 62.00 180 ALA A O 1
ATOM 1474 N N . ASN A 1 181 ? 10.625 -6.158 -23.343 1.00 51.28 181 ASN A N 1
ATOM 1475 C CA . ASN A 1 181 ? 10.223 -6.942 -24.506 1.00 51.28 181 ASN A CA 1
ATOM 1476 C C . ASN A 1 181 ? 11.380 -6.942 -25.513 1.00 51.28 181 ASN A C 1
ATOM 1478 O O . ASN A 1 181 ? 11.336 -6.242 -26.524 1.00 51.28 181 ASN A O 1
ATOM 1482 N N . ARG A 1 182 ? 12.443 -7.709 -25.249 1.00 48.44 182 ARG A N 1
ATOM 1483 C CA . ARG A 1 182 ? 13.431 -8.021 -26.285 1.00 48.44 182 ARG A CA 1
ATOM 1484 C C . ARG A 1 182 ? 12.794 -9.035 -27.233 1.00 48.44 182 ARG A C 1
ATOM 1486 O O . ARG A 1 182 ? 12.983 -10.241 -27.092 1.00 48.44 182 ARG A O 1
ATOM 1493 N N . VAL A 1 183 ? 12.013 -8.544 -28.196 1.00 35.78 183 VAL A N 1
ATOM 1494 C CA . VAL A 1 183 ? 11.716 -9.312 -29.409 1.00 35.78 183 VAL A CA 1
ATOM 1495 C C . VAL A 1 183 ? 13.062 -9.507 -30.102 1.00 35.78 183 VAL A C 1
ATOM 1497 O O . VAL A 1 183 ? 13.586 -8.581 -30.717 1.00 35.78 183 VAL A O 1
ATOM 1500 N N . LYS A 1 184 ? 13.670 -10.682 -29.913 1.00 36.84 184 LYS A N 1
ATOM 1501 C CA . LYS A 1 184 ? 14.821 -11.110 -30.708 1.00 36.84 184 LYS A CA 1
ATOM 1502 C C . LYS A 1 184 ? 14.306 -11.319 -32.134 1.00 36.84 184 LYS A C 1
ATOM 1504 O O . LYS A 1 184 ? 13.611 -12.303 -32.379 1.00 36.84 184 LYS A O 1
ATOM 1509 N N . PHE A 1 185 ? 14.563 -10.348 -33.008 1.00 35.47 185 PHE A N 1
ATOM 1510 C CA . PHE A 1 185 ? 14.500 -10.538 -34.457 1.00 35.47 185 PHE A CA 1
ATOM 1511 C C . PHE A 1 185 ? 15.766 -11.251 -34.925 1.00 35.47 185 PHE A C 1
ATOM 1513 O O . PHE A 1 185 ? 16.845 -10.930 -34.375 1.00 35.47 185 PHE A O 1
#

Foldseek 3Di:
DPPPVVVVVVVVVVLVVVLVVLVVVLVDPPDDPVCNVVSVVVNVVSCCVVVVDPPPQWWFKWKKWKDWPNDTDPDIDIDTDNDPVVRQVVVVVVCVVVCCVVPVPDDIDMGMDTDDDPQPWKKWKWFAAPVVRDIDIDMHRDPVVNVVVQVVCVVRGQKMWMWIAGDPPTDTITRDIDHRPPPPD

Mean predicted aligned error: 11.73 Å

Organism: Anaerostipes hadrus (NCBI:txid649756)